Protein AF-A0A1A8RHT7-F1 (afdb_monomer_lite)

Structure (mmCIF, N/CA/C/O backbone):
data_AF-A0A1A8RHT7-F1
#
_entry.id   AF-A0A1A8RHT7-F1
#
loop_
_atom_site.group_PDB
_atom_site.id
_atom_site.type_symbol
_atom_site.label_atom_id
_atom_site.label_alt_id
_atom_site.label_comp_id
_atom_site.label_asym_id
_atom_site.label_entity_id
_atom_site.label_seq_id
_atom_site.pdbx_PDB_ins_code
_atom_site.Cartn_x
_atom_site.Cartn_y
_atom_site.Cartn_z
_atom_site.occupancy
_atom_site.B_iso_or_equiv
_atom_site.auth_seq_id
_atom_site.auth_comp_id
_atom_site.auth_asym_id
_atom_site.auth_atom_id
_atom_site.pdbx_PDB_model_num
ATOM 1 N N . ASP A 1 1 ? 14.314 -27.556 29.333 1.00 40.44 1 ASP A N 1
ATOM 2 C CA . ASP A 1 1 ? 14.544 -26.830 28.069 1.00 40.44 1 ASP A CA 1
ATOM 3 C C . ASP A 1 1 ? 13.458 -25.796 27.838 1.00 40.44 1 ASP A C 1
ATOM 5 O O . ASP A 1 1 ? 12.421 -26.071 27.254 1.00 40.44 1 ASP A O 1
ATOM 9 N N . SER A 1 2 ? 13.657 -24.617 28.421 1.00 39.66 2 SER A N 1
ATOM 10 C CA . SER A 1 2 ? 12.750 -23.471 28.343 1.00 39.66 2 SER A CA 1
ATOM 11 C C . SER A 1 2 ? 13.152 -22.567 27.178 1.00 39.66 2 SER A C 1
ATOM 13 O O . SER A 1 2 ? 14.274 -22.059 27.158 1.00 39.66 2 SER A O 1
ATOM 15 N N . LEU A 1 3 ? 12.238 -22.357 26.231 1.00 45.81 3 LEU A N 1
ATOM 16 C CA . LEU A 1 3 ? 12.366 -21.344 25.181 1.00 45.81 3 LEU A CA 1
ATOM 17 C C . LEU A 1 3 ? 12.506 -19.942 25.810 1.00 45.81 3 LEU A C 1
ATOM 19 O O . LEU A 1 3 ? 11.840 -19.667 26.812 1.00 45.81 3 LEU A O 1
ATOM 23 N N . PRO A 1 4 ? 13.343 -19.045 25.259 1.00 46.56 4 PRO A N 1
ATOM 24 C CA . PRO A 1 4 ? 13.496 -17.707 25.809 1.00 46.56 4 PRO A CA 1
ATOM 25 C C . PRO A 1 4 ? 12.239 -16.867 25.540 1.00 46.56 4 PRO A C 1
ATOM 27 O O . PRO A 1 4 ? 11.622 -16.957 24.478 1.00 46.56 4 PRO A O 1
ATOM 30 N N . ALA A 1 5 ? 11.864 -16.043 26.520 1.00 43.59 5 ALA A N 1
ATOM 31 C CA . ALA A 1 5 ? 10.767 -15.087 26.409 1.00 43.59 5 ALA A CA 1
ATOM 32 C C . ALA A 1 5 ? 11.028 -14.057 25.288 1.00 43.59 5 ALA A C 1
ATOM 34 O O . ALA A 1 5 ? 12.185 -13.688 25.057 1.00 43.59 5 ALA A O 1
ATOM 35 N N . PRO A 1 6 ? 9.985 -13.547 24.606 1.00 46.56 6 PRO A N 1
ATOM 36 C CA . PRO A 1 6 ? 10.165 -12.535 23.576 1.00 46.56 6 PRO A CA 1
ATOM 37 C C . PRO A 1 6 ? 10.691 -11.232 24.191 1.00 46.56 6 PRO A C 1
ATOM 39 O O . PRO A 1 6 ? 10.127 -10.709 25.153 1.00 46.56 6 PRO A O 1
ATOM 42 N N . LEU A 1 7 ? 11.764 -10.694 23.604 1.00 41.69 7 LEU A N 1
ATOM 43 C CA . LEU A 1 7 ? 12.259 -9.344 23.868 1.00 41.69 7 LEU A CA 1
ATOM 44 C C . LEU A 1 7 ? 11.197 -8.326 23.419 1.00 41.69 7 LEU A C 1
ATOM 46 O O . LEU A 1 7 ? 11.210 -7.863 22.280 1.00 41.69 7 LEU A O 1
ATOM 50 N N . PHE A 1 8 ? 10.271 -7.968 24.308 1.00 42.50 8 PHE A N 1
ATOM 51 C CA . PHE A 1 8 ? 9.444 -6.781 24.125 1.00 42.50 8 PHE A CA 1
ATOM 52 C C . PHE A 1 8 ? 10.079 -5.571 24.809 1.00 42.50 8 PHE A C 1
ATOM 54 O O . PHE A 1 8 ? 10.417 -5.560 25.992 1.00 42.50 8 PHE A O 1
ATOM 61 N N . VAL A 1 9 ? 10.267 -4.561 23.969 1.00 40.47 9 VAL A N 1
ATOM 62 C CA . VAL A 1 9 ? 10.831 -3.242 24.217 1.00 40.47 9 VAL A CA 1
ATOM 63 C C . VAL A 1 9 ? 10.050 -2.501 25.309 1.00 40.47 9 VAL A C 1
ATOM 65 O O . VAL A 1 9 ? 8.827 -2.574 25.382 1.00 40.47 9 VAL A O 1
ATOM 68 N N . LYS A 1 10 ? 10.806 -1.778 26.146 1.00 36.91 10 LYS A N 1
ATOM 69 C CA . LYS A 1 10 ? 10.395 -0.899 27.254 1.00 36.91 10 LYS A CA 1
ATOM 70 C C . LYS A 1 10 ? 8.979 -0.312 27.114 1.00 36.91 10 LYS A C 1
ATOM 72 O O . LYS A 1 10 ? 8.712 0.486 26.219 1.00 36.91 10 LYS A O 1
ATOM 77 N N . THR A 1 11 ? 8.139 -0.585 28.106 1.00 44.94 11 THR A N 1
ATOM 78 C CA . THR A 1 11 ? 6.749 -0.124 28.293 1.00 44.94 11 THR A CA 1
ATOM 79 C C . THR A 1 11 ? 6.560 1.393 28.481 1.00 44.94 11 THR A C 1
ATOM 81 O O . THR A 1 11 ? 5.460 1.832 28.777 1.00 44.94 11 THR A O 1
ATOM 84 N N . GLY A 1 12 ? 7.590 2.226 28.291 1.00 37.84 12 GLY A N 1
ATOM 85 C CA . GLY A 1 12 ? 7.578 3.637 28.711 1.00 37.84 12 GLY A CA 1
ATOM 86 C C . GLY A 1 12 ? 7.375 4.691 27.615 1.00 37.84 12 GLY A C 1
ATOM 87 O O . GLY A 1 12 ? 7.512 5.878 27.908 1.00 37.84 12 GLY A O 1
ATOM 88 N N . PHE A 1 13 ? 7.127 4.309 26.355 1.00 44.62 13 PHE A N 1
ATOM 89 C CA . PHE A 1 13 ? 6.939 5.291 25.270 1.00 44.62 13 PHE A CA 1
ATOM 90 C C . PHE A 1 13 ? 5.522 5.891 25.255 1.00 44.62 13 PHE A C 1
ATOM 92 O O . PHE A 1 13 ? 5.356 7.062 24.929 1.00 44.62 13 PHE A O 1
ATOM 99 N N . TRP A 1 14 ? 4.515 5.118 25.671 1.00 44.78 14 TRP A N 1
ATOM 100 C CA . TRP A 1 14 ? 3.099 5.490 25.570 1.00 44.78 14 TRP A CA 1
ATOM 101 C C . TRP A 1 14 ? 2.576 6.362 26.726 1.00 44.78 14 TRP A C 1
ATOM 103 O O . TRP A 1 14 ? 1.504 6.939 26.615 1.00 44.78 14 TRP A O 1
ATOM 113 N N . GLU A 1 15 ? 3.323 6.501 27.825 1.00 44.22 15 GLU A N 1
ATOM 114 C CA . GLU A 1 15 ? 2.841 7.150 29.061 1.00 44.22 15 GLU A CA 1
ATOM 115 C C . GLU A 1 15 ? 3.176 8.646 29.175 1.00 44.22 15 GLU A C 1
ATOM 117 O O . GLU A 1 15 ? 2.921 9.270 30.204 1.00 44.22 15 GLU A O 1
ATOM 122 N N . ARG A 1 16 ? 3.745 9.268 28.135 1.00 46.81 16 ARG A N 1
ATOM 123 C CA . ARG A 1 16 ? 4.064 10.704 28.156 1.00 46.81 16 ARG A CA 1
ATOM 124 C C . ARG A 1 16 ? 3.561 11.431 26.921 1.00 46.81 16 ARG A C 1
ATOM 126 O O . ARG A 1 16 ? 4.351 11.783 26.050 1.00 46.81 16 ARG A O 1
ATOM 133 N N . ARG A 1 17 ? 2.261 11.723 26.917 1.00 48.25 17 ARG A N 1
ATOM 134 C CA . ARG A 1 17 ? 1.684 12.989 26.435 1.00 48.25 17 ARG A CA 1
ATOM 135 C C . ARG A 1 17 ? 0.208 13.036 26.816 1.00 48.25 17 ARG A C 1
ATOM 137 O O . ARG A 1 17 ? -0.631 12.432 26.171 1.00 48.25 17 ARG A O 1
ATOM 144 N N . ALA A 1 18 ? -0.072 13.737 27.908 1.00 49.12 18 ALA A N 1
ATOM 145 C CA . ALA A 1 18 ? -1.409 14.206 28.214 1.00 49.12 18 ALA A CA 1
ATOM 146 C C . ALA A 1 18 ? -1.616 15.580 27.555 1.00 49.12 18 ALA A C 1
ATOM 148 O O . ALA A 1 18 ? -0.687 16.389 27.527 1.00 49.12 18 ALA A O 1
ATOM 149 N N . THR A 1 19 ? -2.858 15.792 27.110 1.00 53.53 19 THR A N 1
ATOM 150 C CA . THR A 1 19 ? -3.539 17.038 26.717 1.00 53.53 19 THR A CA 1
ATOM 151 C C . THR A 1 19 ? -3.231 17.619 25.331 1.00 53.53 19 THR A C 1
ATOM 153 O O . THR A 1 19 ? -2.318 18.432 25.203 1.00 53.53 19 THR A O 1
ATOM 156 N N . MET A 1 20 ? -4.079 17.316 24.339 1.00 49.03 20 MET A N 1
ATOM 157 C CA . MET A 1 20 ? -4.932 18.273 23.607 1.00 49.03 20 MET A CA 1
ATOM 158 C C . MET A 1 20 ? -5.908 17.491 22.714 1.00 49.03 20 MET A C 1
ATOM 160 O O . MET A 1 20 ? -5.473 17.005 21.683 1.00 49.03 20 MET A O 1
ATOM 164 N N . ASP A 1 21 ? -7.205 17.462 23.059 1.00 58.75 21 ASP A N 1
ATOM 165 C CA . ASP A 1 21 ? -8.280 16.863 22.243 1.00 58.75 21 ASP A CA 1
ATOM 166 C C . ASP A 1 21 ? -8.159 17.273 20.765 1.00 58.75 21 ASP A C 1
ATOM 168 O O . ASP A 1 21 ? -8.519 18.384 20.359 1.00 58.75 21 ASP A O 1
ATOM 172 N N . ARG A 1 22 ? -7.571 16.384 19.967 1.00 63.00 22 ARG A N 1
ATOM 173 C CA . ARG A 1 22 ? -7.433 16.517 18.525 1.00 63.00 22 ARG A CA 1
ATOM 174 C C . ARG A 1 22 ? -7.970 15.243 17.911 1.00 63.00 22 ARG A C 1
ATOM 176 O O . ARG A 1 22 ? -7.244 14.279 17.714 1.00 63.00 22 ARG A O 1
ATOM 183 N N . SER A 1 23 ? -9.258 15.262 17.594 1.00 71.88 23 SER A N 1
ATOM 184 C CA . SER A 1 23 ? -9.843 14.268 16.699 1.00 71.88 23 SER A CA 1
ATOM 185 C C . SER A 1 23 ? -9.080 14.215 15.368 1.00 71.88 23 SER A C 1
ATOM 187 O O . SER A 1 23 ? -8.566 15.226 14.877 1.00 71.88 23 SER A O 1
ATOM 189 N N . VAL A 1 24 ? -9.008 13.023 14.768 1.00 81.44 24 VAL A N 1
ATOM 190 C CA . VAL A 1 24 ? -8.499 12.842 13.401 1.00 81.44 24 VAL A CA 1
ATOM 191 C C . VAL A 1 24 ? -9.296 13.731 12.449 1.00 81.44 24 VAL A C 1
ATOM 193 O O . VAL A 1 24 ? -10.517 13.637 12.360 1.00 81.44 24 VAL A O 1
ATOM 196 N N . THR A 1 25 ? -8.585 14.579 11.716 1.00 85.00 25 THR A N 1
ATOM 197 C CA . THR A 1 25 ? -9.148 15.515 10.733 1.00 85.00 25 THR A CA 1
ATOM 198 C C . THR A 1 25 ? -8.751 15.126 9.312 1.00 85.00 25 THR A C 1
ATOM 200 O O . THR A 1 25 ? -7.852 14.311 9.113 1.00 85.00 25 THR A O 1
ATOM 203 N N . GLU A 1 26 ? -9.367 15.762 8.315 1.00 82.69 26 GLU A N 1
ATOM 204 C CA . GLU A 1 26 ? -8.956 15.671 6.907 1.00 82.69 26 GLU A CA 1
ATOM 205 C C . GLU A 1 26 ? -7.444 15.892 6.717 1.00 82.69 26 GLU A C 1
ATOM 207 O O . GLU A 1 26 ? -6.790 15.118 6.025 1.00 82.69 26 GLU A O 1
ATOM 212 N N . GLU A 1 27 ? -6.860 16.864 7.426 1.00 83.56 27 GLU A N 1
ATOM 213 C CA . GLU A 1 27 ? -5.416 17.137 7.396 1.00 83.56 27 GLU A CA 1
ATOM 214 C C . GLU A 1 27 ? -4.573 15.912 7.784 1.00 83.56 27 GLU A C 1
ATOM 216 O O . GLU A 1 27 ? -3.494 15.705 7.241 1.00 83.56 27 GLU A O 1
ATOM 221 N N . HIS A 1 28 ? -5.056 15.057 8.688 1.00 85.00 28 HIS A N 1
ATOM 222 C CA . HIS A 1 28 ? -4.336 13.838 9.062 1.00 85.00 28 HIS A CA 1
ATOM 223 C C . HIS A 1 28 ? -4.348 12.800 7.935 1.00 85.00 28 HIS A C 1
ATOM 225 O O . HIS A 1 28 ? -3.349 12.110 7.733 1.00 85.00 28 HIS A O 1
ATOM 231 N N . TYR A 1 29 ? -5.443 12.715 7.176 1.00 81.56 29 TYR A N 1
ATOM 232 C CA . TYR A 1 29 ? -5.510 11.877 5.980 1.00 81.56 29 TYR A CA 1
ATOM 233 C C . TYR A 1 29 ? -4.606 12.422 4.872 1.00 81.56 29 TYR A C 1
ATOM 235 O O . TYR A 1 29 ? -3.841 11.658 4.286 1.00 81.56 29 TYR A O 1
ATOM 243 N N . ILE A 1 30 ? -4.613 13.741 4.646 1.00 79.38 30 ILE A N 1
ATOM 244 C CA . ILE A 1 30 ? -3.691 14.405 3.710 1.00 79.38 30 ILE A CA 1
ATOM 245 C C . ILE A 1 30 ? -2.241 14.118 4.116 1.00 79.38 30 ILE A C 1
ATOM 247 O O . ILE A 1 30 ? -1.448 13.659 3.293 1.00 79.38 30 ILE A O 1
ATOM 251 N N . ALA A 1 31 ? -1.897 14.312 5.390 1.00 82.19 31 ALA A N 1
ATOM 252 C CA . ALA A 1 31 ? -0.563 14.049 5.909 1.00 82.19 31 ALA A CA 1
ATOM 253 C C . ALA A 1 31 ? -0.160 12.579 5.744 1.00 82.19 31 ALA A C 1
ATOM 255 O O . ALA A 1 31 ? 0.969 12.320 5.340 1.00 82.19 31 ALA A O 1
ATOM 256 N N . ALA A 1 32 ? -1.052 11.617 5.997 1.00 82.06 32 ALA A N 1
ATOM 257 C CA . ALA A 1 32 ? -0.763 10.198 5.788 1.00 82.06 32 ALA A CA 1
ATOM 258 C C . ALA A 1 32 ? -0.395 9.900 4.324 1.00 82.06 32 ALA A C 1
ATOM 260 O O . ALA A 1 32 ? 0.620 9.248 4.066 1.00 82.06 32 ALA A O 1
ATOM 261 N N . MET A 1 33 ? -1.159 10.442 3.371 1.00 80.44 33 MET A N 1
ATOM 262 C CA . MET A 1 33 ? -0.895 10.270 1.939 1.00 80.44 33 MET A CA 1
ATOM 263 C C . MET A 1 33 ? 0.414 10.950 1.513 1.00 80.44 33 MET A C 1
ATOM 265 O O . MET A 1 33 ? 1.261 10.332 0.866 1.00 80.44 33 MET A O 1
ATOM 269 N N . VAL A 1 34 ? 0.629 12.205 1.918 1.00 79.12 34 VAL A N 1
ATOM 270 C CA . VAL A 1 34 ? 1.842 12.965 1.578 1.00 79.12 34 VAL A CA 1
ATOM 271 C C . VAL A 1 34 ? 3.084 12.325 2.199 1.00 79.12 34 VAL A C 1
ATOM 273 O O . VAL A 1 34 ? 4.095 12.151 1.517 1.00 79.12 34 VAL A O 1
ATOM 276 N N . LEU A 1 35 ? 3.028 11.942 3.477 1.00 83.69 35 LEU A N 1
ATOM 277 C CA . LEU A 1 35 ? 4.160 11.352 4.190 1.00 83.69 35 LEU A CA 1
ATOM 278 C C . LEU A 1 35 ? 4.484 9.934 3.712 1.00 83.69 35 LEU A C 1
ATOM 280 O O . LEU A 1 35 ? 5.658 9.570 3.732 1.00 83.69 35 LEU A O 1
ATOM 284 N N . SER A 1 36 ? 3.501 9.167 3.227 1.00 80.06 36 SER A N 1
ATOM 285 C CA . SER A 1 36 ? 3.756 7.904 2.521 1.00 80.06 36 SER A CA 1
ATOM 286 C C . SER A 1 36 ? 4.642 8.143 1.292 1.00 80.06 36 SER A C 1
ATOM 288 O O . SER A 1 36 ? 5.702 7.527 1.165 1.00 80.06 36 SER A O 1
ATOM 290 N N . GLY A 1 37 ? 4.303 9.144 0.470 1.00 78.88 37 GLY A N 1
ATOM 291 C CA . GLY A 1 37 ? 5.146 9.569 -0.647 1.00 78.88 37 GLY A CA 1
ATOM 292 C C . GLY A 1 37 ? 6.527 10.058 -0.197 1.00 78.88 37 GLY A C 1
ATOM 293 O O . GLY A 1 37 ? 7.545 9.682 -0.779 1.00 78.88 37 GLY A O 1
ATOM 294 N N . VAL A 1 38 ? 6.618 10.873 0.857 1.00 82.69 38 VAL A N 1
ATOM 295 C CA . VAL A 1 38 ? 7.920 11.312 1.399 1.00 82.69 38 VAL A CA 1
ATOM 296 C C . VAL A 1 38 ? 8.776 10.113 1.811 1.00 82.69 38 VAL A C 1
ATOM 298 O O . VAL A 1 38 ? 9.956 10.082 1.463 1.00 82.69 38 VAL A O 1
ATOM 301 N N . GLY A 1 39 ? 8.191 9.129 2.497 1.00 84.25 39 GLY A N 1
ATOM 302 C CA . GLY A 1 39 ? 8.870 7.912 2.939 1.00 84.25 39 GLY A CA 1
ATOM 303 C C . GLY A 1 39 ? 9.476 7.131 1.778 1.00 84.25 39 GLY A C 1
ATOM 304 O O . GLY A 1 39 ? 10.679 6.872 1.796 1.00 84.25 39 GLY A O 1
ATOM 305 N N . ASP A 1 40 ? 8.675 6.857 0.745 1.00 83.00 40 ASP A N 1
ATOM 306 C CA . ASP A 1 40 ? 9.154 6.216 -0.483 1.00 83.00 40 ASP A CA 1
ATOM 307 C C . ASP A 1 40 ? 10.286 7.025 -1.120 1.00 83.00 40 ASP A C 1
ATOM 309 O O . ASP A 1 40 ? 11.331 6.478 -1.442 1.00 83.00 40 ASP A O 1
ATOM 313 N N . ALA A 1 41 ? 10.144 8.357 -1.235 1.00 83.19 41 ALA A N 1
ATOM 314 C CA . ALA A 1 41 ? 11.168 9.175 -1.904 1.00 83.19 41 ALA A CA 1
ATOM 315 C C . ALA A 1 41 ? 12.466 9.014 -1.170 1.00 83.19 41 ALA A C 1
ATOM 317 O O . ALA A 1 41 ? 13.394 8.451 -1.733 1.00 83.19 41 ALA A O 1
ATOM 318 N N . VAL A 1 42 ? 12.482 9.460 0.083 1.00 87.38 42 VAL A N 1
ATOM 319 C CA . VAL A 1 42 ? 13.662 9.492 0.936 1.00 87.38 42 VAL A CA 1
ATOM 320 C C . VAL A 1 42 ? 14.325 8.116 1.016 1.00 87.38 42 VAL A C 1
ATOM 322 O O . VAL A 1 42 ? 15.551 8.058 0.961 1.00 87.38 42 VAL A O 1
ATOM 325 N N . GLY A 1 43 ? 13.540 7.037 1.110 1.00 84.94 43 GLY A N 1
ATOM 326 C CA . GLY A 1 43 ? 14.031 5.659 1.141 1.00 84.94 43 GLY A CA 1
ATOM 327 C C . GLY A 1 43 ? 14.645 5.191 -0.180 1.00 84.94 43 GLY A C 1
ATOM 328 O O . GLY A 1 43 ? 15.724 4.610 -0.160 1.00 84.94 43 GLY A O 1
ATOM 329 N N . TYR A 1 44 ? 14.016 5.508 -1.313 1.00 82.31 44 TYR A N 1
ATOM 330 C CA . TYR A 1 44 ? 14.461 5.129 -2.656 1.00 82.31 44 TYR A CA 1
ATOM 331 C C . TYR A 1 44 ? 15.787 5.799 -3.050 1.00 82.31 44 TYR A C 1
ATOM 333 O O . TYR A 1 44 ? 16.662 5.171 -3.654 1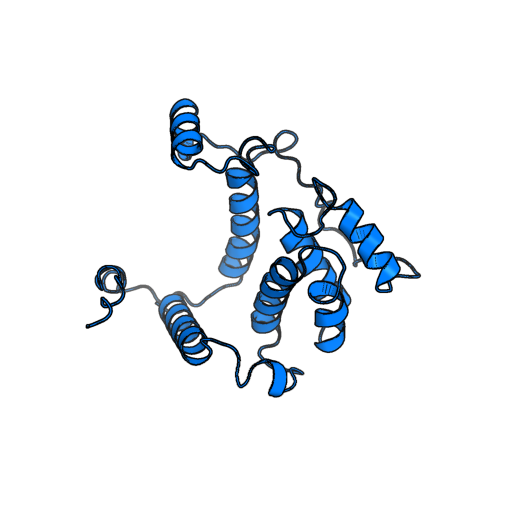.00 82.31 44 TYR A O 1
ATOM 341 N N . LYS A 1 45 ? 15.941 7.096 -2.735 1.00 85.56 45 LYS A N 1
ATOM 342 C CA . LYS A 1 45 ? 17.082 7.951 -3.133 1.00 85.56 45 LYS A CA 1
ATOM 343 C C . LYS A 1 45 ? 17.513 7.735 -4.584 1.00 85.56 45 LYS A C 1
ATOM 345 O O . LYS A 1 45 ? 18.632 7.317 -4.866 1.00 85.56 45 LYS A O 1
ATOM 350 N N . ARG A 1 46 ? 16.611 8.034 -5.521 1.00 78.38 46 ARG A N 1
ATOM 351 C CA . ARG A 1 46 ? 16.855 7.886 -6.972 1.00 78.38 46 ARG A CA 1
ATOM 352 C C . ARG A 1 46 ? 17.340 6.476 -7.372 1.00 78.38 46 ARG A C 1
ATOM 354 O O . ARG A 1 46 ? 18.046 6.337 -8.365 1.00 78.38 46 ARG A O 1
ATOM 361 N N . GLY A 1 47 ? 16.993 5.452 -6.592 1.00 79.00 47 GLY A N 1
ATOM 362 C CA . GLY A 1 47 ? 17.379 4.056 -6.800 1.00 79.00 47 GLY A CA 1
ATOM 363 C C . GLY A 1 47 ? 18.702 3.655 -6.154 1.00 79.00 47 GLY A C 1
ATOM 364 O O . GLY A 1 47 ? 19.034 2.473 -6.140 1.00 79.00 47 GLY A O 1
ATOM 365 N N . GLU A 1 48 ? 19.457 4.595 -5.579 1.00 85.62 48 GLU A N 1
ATOM 366 C CA . GLU A 1 48 ? 20.745 4.291 -4.947 1.00 85.62 48 GLU A CA 1
ATOM 367 C C . GLU A 1 48 ? 20.589 3.454 -3.671 1.00 85.62 48 GLU A C 1
ATOM 369 O O . GLU A 1 48 ? 21.498 2.704 -3.301 1.00 85.62 48 GLU A O 1
ATOM 374 N N . TRP A 1 49 ? 19.452 3.582 -2.984 1.00 89.31 49 TRP A N 1
ATOM 375 C CA . TRP A 1 49 ? 19.205 2.907 -1.709 1.00 89.31 49 TRP A CA 1
ATOM 376 C C . TRP A 1 49 ? 18.230 1.733 -1.804 1.00 89.31 49 TRP A C 1
ATOM 378 O O . TRP A 1 49 ? 18.347 0.822 -0.989 1.00 89.31 49 TRP A O 1
ATOM 388 N N . GLU A 1 50 ? 17.370 1.691 -2.825 1.00 83.44 50 GLU A N 1
ATOM 389 C CA . GLU A 1 50 ? 16.289 0.701 -2.998 1.00 83.44 50 GLU A CA 1
ATOM 390 C C . GLU A 1 50 ? 16.734 -0.762 -2.811 1.00 83.44 50 GLU A C 1
ATOM 392 O O . GLU A 1 50 ? 16.056 -1.561 -2.171 1.00 83.44 50 GLU A O 1
ATOM 397 N N . PHE A 1 51 ? 17.925 -1.114 -3.306 1.00 87.56 51 PHE A N 1
ATOM 398 C CA . PHE A 1 51 ? 18.468 -2.477 -3.214 1.00 87.56 51 PHE A CA 1
ATOM 399 C C . PHE A 1 51 ? 19.708 -2.586 -2.316 1.00 87.56 51 PHE A C 1
ATOM 401 O 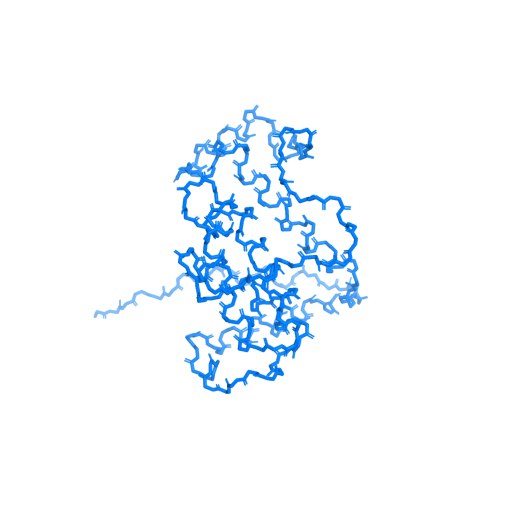O . PHE A 1 51 ? 20.364 -3.634 -2.260 1.00 87.56 51 PHE A O 1
ATOM 408 N N . ASN A 1 52 ? 20.045 -1.521 -1.587 1.00 88.81 52 ASN A N 1
ATOM 409 C CA . ASN A 1 52 ? 21.151 -1.524 -0.641 1.00 88.81 52 ASN A CA 1
ATOM 410 C C . ASN A 1 52 ? 20.728 -2.205 0.668 1.00 88.81 52 ASN A C 1
ATOM 412 O O . ASN A 1 52 ? 20.127 -1.608 1.555 1.00 88.81 52 ASN A O 1
ATOM 416 N N . LYS A 1 53 ? 21.121 -3.471 0.827 1.00 91.25 53 LYS A N 1
ATOM 417 C CA . LYS A 1 53 ? 20.778 -4.295 2.001 1.00 91.25 53 LYS A CA 1
ATOM 418 C C . LYS A 1 53 ? 21.598 -3.970 3.264 1.00 91.25 53 LYS A C 1
ATOM 420 O O . LYS A 1 53 ? 21.550 -4.724 4.233 1.00 91.25 53 LYS A O 1
ATOM 425 N N . SER A 1 54 ? 22.380 -2.885 3.272 1.00 95.44 54 SER A N 1
ATOM 426 C CA . SER A 1 54 ? 23.232 -2.480 4.395 1.00 95.44 54 SER A CA 1
ATOM 427 C C . SER A 1 54 ? 22.792 -1.142 4.983 1.00 95.44 54 SER A C 1
ATOM 429 O O . SER A 1 54 ? 23.212 -0.071 4.539 1.00 95.44 54 SER A O 1
ATOM 431 N N . GLY A 1 55 ? 22.017 -1.206 6.069 1.00 93.50 55 GLY A N 1
ATOM 432 C CA . GLY A 1 55 ? 21.658 -0.031 6.868 1.00 93.50 55 GLY A CA 1
ATOM 433 C C . GLY A 1 55 ? 22.870 0.831 7.268 1.00 93.50 55 GLY A C 1
ATOM 434 O O . GLY A 1 55 ? 22.842 2.039 7.039 1.00 93.50 55 GLY A O 1
ATOM 435 N N . PRO A 1 56 ? 23.984 0.264 7.778 1.00 97.06 56 PRO A N 1
ATOM 436 C CA . PRO A 1 56 ? 25.182 1.050 8.086 1.00 97.06 56 PRO A CA 1
ATOM 437 C C . PRO A 1 56 ? 25.755 1.822 6.887 1.00 97.06 56 PRO A C 1
ATOM 439 O O . PRO A 1 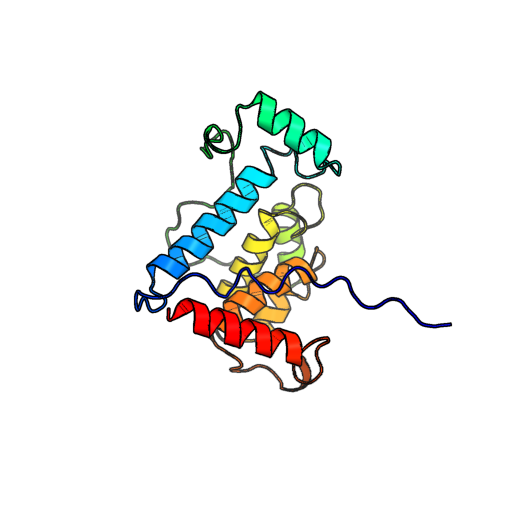56 ? 26.241 2.940 7.058 1.00 97.06 56 PRO A O 1
ATOM 442 N N . SER A 1 57 ? 25.683 1.253 5.676 1.00 95.94 57 SER A N 1
ATOM 443 C CA . SER A 1 57 ? 26.112 1.928 4.444 1.00 95.94 57 SER A CA 1
ATOM 444 C C . SER A 1 57 ? 25.232 3.145 4.144 1.00 95.94 57 SER A C 1
ATOM 446 O O . SER A 1 57 ? 25.750 4.257 4.015 1.00 95.94 57 SER A O 1
ATOM 448 N N . ILE A 1 58 ? 23.907 2.953 4.156 1.00 94.25 58 ILE A N 1
ATOM 449 C CA . ILE A 1 58 ? 22.905 4.015 3.968 1.00 94.25 58 ILE A CA 1
ATOM 450 C C . ILE A 1 58 ? 23.109 5.137 4.995 1.00 94.25 58 ILE A C 1
ATOM 452 O O . ILE A 1 58 ? 23.194 6.310 4.641 1.00 94.25 58 ILE A O 1
ATOM 456 N N . HIS A 1 59 ? 23.281 4.794 6.275 1.00 95.94 59 HIS A N 1
ATOM 457 C CA . HIS A 1 59 ? 23.496 5.777 7.340 1.00 95.94 59 HIS A CA 1
ATOM 458 C C . HIS A 1 59 ? 24.805 6.565 7.178 1.00 95.94 59 HIS A C 1
ATOM 460 O O . HIS A 1 59 ? 24.832 7.770 7.444 1.00 95.94 59 HIS A O 1
ATOM 466 N N . LYS A 1 60 ? 25.892 5.924 6.731 1.00 96.56 60 LYS A N 1
ATOM 467 C CA . LYS A 1 60 ? 27.164 6.609 6.451 1.00 96.56 60 LYS A CA 1
ATOM 468 C C . LYS A 1 60 ? 27.017 7.599 5.299 1.00 96.56 60 LYS A C 1
ATOM 470 O O . LYS A 1 60 ? 27.582 8.689 5.349 1.00 96.56 60 LYS A O 1
ATOM 475 N N . GLU A 1 61 ? 26.273 7.237 4.263 1.00 94.81 61 GLU A N 1
ATOM 476 C CA . GLU A 1 61 ? 25.987 8.137 3.150 1.00 94.81 61 GLU A CA 1
ATOM 477 C C . GLU A 1 61 ? 25.076 9.294 3.570 1.00 94.81 61 GLU A C 1
ATOM 479 O O . GLU A 1 61 ? 25.397 10.449 3.300 1.00 94.81 61 GLU A O 1
ATOM 484 N N . LEU A 1 62 ? 24.017 9.018 4.333 1.00 94.38 62 LEU A N 1
ATOM 485 C CA . LEU A 1 62 ? 23.148 10.042 4.911 1.00 94.38 62 LEU A CA 1
ATOM 486 C C . LEU A 1 62 ? 23.946 11.070 5.729 1.00 94.38 62 LEU A C 1
ATOM 488 O O . LEU A 1 62 ? 23.692 12.270 5.635 1.00 94.38 62 LEU A O 1
ATOM 492 N N . GLN A 1 63 ? 24.946 10.629 6.498 1.00 95.25 63 GLN A N 1
ATOM 493 C CA . GLN A 1 63 ? 25.854 11.534 7.210 1.00 95.25 63 GLN A CA 1
ATOM 494 C C . GLN A 1 63 ? 26.688 12.402 6.259 1.00 95.25 63 GLN A C 1
ATOM 496 O O . GLN A 1 63 ? 26.835 13.594 6.519 1.00 95.25 63 GLN A O 1
ATOM 501 N N . LYS A 1 64 ? 27.189 11.851 5.144 1.00 94.75 64 LYS A N 1
ATOM 502 C CA . LYS A 1 64 ? 27.908 12.631 4.116 1.00 94.75 64 LYS A CA 1
ATOM 503 C C . LYS A 1 64 ? 27.020 13.693 3.463 1.00 94.75 64 LYS A C 1
ATOM 505 O O . LYS A 1 64 ? 27.517 14.760 3.127 1.00 94.75 64 LYS A O 1
ATOM 510 N N . LEU A 1 65 ? 25.718 13.431 3.338 1.00 92.12 65 LEU A N 1
ATOM 511 C CA . LEU A 1 65 ? 24.720 14.407 2.875 1.00 92.12 65 LEU A CA 1
ATOM 512 C C . LEU A 1 65 ? 24.376 15.471 3.942 1.00 92.12 65 LEU A C 1
ATOM 514 O O . LEU A 1 65 ? 23.628 16.412 3.681 1.00 92.12 65 LEU A O 1
ATOM 518 N N . GLY A 1 66 ? 24.924 15.352 5.156 1.00 94.44 66 GLY A N 1
ATOM 519 C CA . GLY A 1 66 ? 24.666 16.251 6.284 1.00 94.44 66 GLY A CA 1
ATOM 520 C C . GLY A 1 66 ? 23.384 15.935 7.066 1.00 94.44 66 GLY A C 1
ATOM 521 O O . GLY A 1 66 ? 22.898 16.774 7.830 1.00 94.44 66 GLY A O 1
ATOM 522 N N . GLY A 1 67 ? 22.868 14.712 6.920 1.00 93.06 67 GLY A N 1
ATOM 523 C CA . GLY A 1 67 ? 21.717 14.183 7.649 1.00 93.06 67 GLY A CA 1
ATOM 524 C C . GLY A 1 67 ? 20.364 14.487 7.000 1.00 93.06 67 GLY A C 1
ATOM 525 O O . GLY A 1 67 ? 20.269 15.219 6.019 1.00 93.06 67 GLY A O 1
ATOM 526 N N . LEU A 1 68 ? 19.291 13.940 7.589 1.00 91.06 68 LEU A N 1
ATOM 527 C CA . LEU A 1 68 ? 17.922 14.016 7.050 1.00 91.06 68 LEU A CA 1
ATOM 528 C C . LEU A 1 68 ? 17.450 15.455 6.790 1.00 91.06 68 LEU A C 1
ATOM 530 O O . LEU A 1 68 ? 16.795 15.709 5.788 1.00 91.06 68 LEU A O 1
ATOM 534 N N . LYS A 1 69 ? 17.846 16.410 7.643 1.00 93.12 69 LYS A N 1
ATOM 535 C CA . LYS A 1 69 ? 17.510 17.841 7.504 1.00 93.12 69 LYS A CA 1
ATOM 536 C C . LYS A 1 69 ? 17.961 18.471 6.177 1.00 93.12 69 LYS A C 1
ATOM 538 O O . LYS A 1 69 ? 17.444 19.516 5.799 1.00 93.12 69 LYS A O 1
ATOM 543 N N . ASN A 1 70 ? 18.941 17.863 5.509 1.00 91.00 70 ASN A N 1
ATOM 544 C CA . ASN A 1 70 ? 19.480 18.336 4.240 1.00 91.00 70 ASN A CA 1
ATOM 545 C C . ASN A 1 70 ? 18.883 17.602 3.030 1.00 91.00 70 ASN A C 1
ATOM 547 O O . ASN A 1 70 ? 19.177 17.981 1.897 1.00 91.00 70 ASN A O 1
ATOM 551 N N . ILE A 1 71 ? 18.048 16.578 3.239 1.00 87.81 71 ILE A N 1
ATOM 552 C CA . ILE A 1 71 ? 17.326 15.923 2.148 1.00 87.81 71 ILE A CA 1
ATOM 553 C C . ILE A 1 71 ? 16.174 16.828 1.713 1.00 87.81 71 ILE A C 1
ATOM 555 O O . ILE A 1 71 ? 15.333 17.222 2.519 1.00 87.81 71 ILE A O 1
ATOM 559 N N . LYS A 1 72 ? 16.131 17.133 0.415 1.00 86.06 72 LYS A N 1
ATOM 560 C CA . LYS A 1 72 ? 15.027 17.844 -0.230 1.00 86.06 72 LYS A CA 1
ATOM 561 C C . LYS A 1 72 ? 14.456 16.962 -1.332 1.00 86.06 72 LYS A C 1
ATOM 563 O O . LYS A 1 72 ? 15.146 16.667 -2.307 1.00 86.06 72 LYS A O 1
ATOM 568 N N . VAL A 1 73 ? 13.210 16.530 -1.157 1.00 81.75 73 VAL A N 1
ATOM 569 C CA . VAL A 1 73 ? 12.461 15.813 -2.194 1.00 81.75 73 VAL A CA 1
ATOM 570 C C . VAL A 1 73 ? 11.973 16.847 -3.205 1.00 81.75 73 VAL A C 1
ATOM 572 O O . VAL A 1 73 ? 11.267 17.781 -2.832 1.00 81.75 73 VAL A O 1
ATOM 575 N N . GLN A 1 74 ? 12.385 16.718 -4.466 1.00 76.44 74 GLN A N 1
ATOM 576 C CA . GLN A 1 74 ? 12.028 17.660 -5.530 1.00 76.44 74 GLN A CA 1
ATOM 577 C C . GLN A 1 74 ? 12.065 16.994 -6.910 1.00 76.44 74 GLN A C 1
ATOM 579 O O . GLN A 1 74 ? 12.909 16.138 -7.180 1.00 76.44 74 GLN A O 1
ATOM 584 N N . LEU A 1 75 ? 11.176 17.423 -7.804 1.00 67.81 75 LEU A N 1
ATOM 585 C CA . LEU A 1 75 ? 11.261 17.114 -9.234 1.00 67.81 75 LEU A CA 1
ATOM 586 C C . LEU A 1 75 ? 12.343 17.986 -9.908 1.00 67.81 75 LEU A C 1
ATOM 588 O O . LEU A 1 75 ? 12.643 19.066 -9.398 1.00 67.81 75 LEU A O 1
ATOM 592 N N . PRO A 1 76 ? 12.934 17.567 -11.046 1.00 61.50 76 PRO A N 1
ATOM 593 C CA . PRO A 1 76 ? 12.795 16.265 -11.713 1.00 61.50 76 PRO A CA 1
ATOM 594 C C . PRO A 1 76 ? 13.710 15.192 -11.110 1.00 61.50 76 PRO A C 1
ATOM 596 O O . PRO A 1 76 ? 13.759 14.072 -11.595 1.00 61.50 76 PRO A O 1
ATOM 599 N N . GLU A 1 77 ? 14.475 15.554 -10.086 1.00 56.81 77 GLU A N 1
ATOM 600 C CA . GLU A 1 77 ? 15.528 14.738 -9.503 1.00 56.81 77 GLU A CA 1
ATOM 601 C C . GLU A 1 77 ? 15.017 13.501 -8.752 1.00 56.81 77 GLU A C 1
ATOM 603 O O . GLU A 1 77 ? 15.726 12.503 -8.675 1.00 56.81 77 GLU A O 1
ATOM 608 N N . TRP A 1 78 ? 13.790 13.551 -8.232 1.00 57.12 78 TRP A N 1
ATOM 609 C CA . TRP A 1 78 ? 13.087 12.433 -7.593 1.00 57.12 78 TRP A CA 1
ATOM 610 C C . TRP A 1 78 ? 11.759 12.203 -8.324 1.00 57.12 78 TRP A C 1
ATOM 612 O O . TRP A 1 78 ? 10.692 12.443 -7.752 1.00 57.12 78 TRP A O 1
ATOM 622 N N . PRO A 1 79 ? 11.797 11.853 -9.622 1.00 53.62 79 PRO A N 1
ATOM 623 C CA . PRO A 1 79 ? 10.592 11.772 -10.417 1.00 53.62 79 PRO A CA 1
ATOM 624 C C . PRO A 1 79 ? 9.770 10.578 -9.944 1.00 53.62 79 PRO A C 1
ATOM 626 O O . PRO A 1 79 ? 10.252 9.450 -9.909 1.00 53.62 79 PRO A O 1
ATOM 629 N N . ARG A 1 80 ? 8.510 10.834 -9.606 1.00 53.16 80 ARG A N 1
ATOM 630 C CA . ARG A 1 80 ? 7.479 9.806 -9.531 1.00 53.16 80 ARG A CA 1
ATOM 631 C C . ARG A 1 80 ? 6.352 10.224 -10.442 1.00 53.16 80 ARG A C 1
ATOM 633 O O . ARG A 1 80 ? 5.818 11.319 -10.286 1.00 53.16 80 ARG A O 1
ATOM 640 N N . GLY A 1 81 ? 6.076 9.377 -11.429 1.00 47.97 81 GLY A N 1
ATOM 641 C CA . GLY A 1 81 ? 5.189 9.630 -12.565 1.00 47.97 81 GLY A CA 1
ATOM 642 C C . GLY A 1 81 ? 3.707 9.680 -12.203 1.00 47.97 81 GLY A C 1
ATOM 643 O O . GLY A 1 81 ? 2.904 9.025 -12.853 1.00 47.97 81 GLY A O 1
ATOM 644 N N . ILE A 1 82 ? 3.342 10.440 -11.173 1.00 52.50 82 ILE A N 1
ATOM 645 C CA . ILE A 1 82 ? 1.956 10.647 -10.766 1.00 52.50 82 ILE A CA 1
ATOM 646 C C . ILE A 1 82 ? 1.500 11.951 -11.426 1.00 52.50 82 ILE A C 1
ATOM 648 O O . ILE A 1 82 ? 1.807 13.055 -10.978 1.00 52.50 82 ILE A O 1
ATOM 652 N N . SER A 1 83 ? 0.867 11.799 -12.583 1.00 53.50 83 SER A N 1
ATOM 653 C CA . SER A 1 83 ? 0.361 12.863 -13.448 1.00 53.50 83 SER A CA 1
ATOM 654 C C . SER A 1 83 ? -0.685 13.722 -12.729 1.00 53.50 83 SER A C 1
ATOM 656 O O . SER A 1 83 ? -1.699 13.177 -12.312 1.00 53.50 83 SER A O 1
ATOM 658 N N . ASN A 1 84 ? -0.395 15.026 -12.583 1.00 56.22 84 ASN A N 1
ATOM 659 C CA . ASN A 1 84 ? -1.230 16.235 -12.373 1.00 56.22 84 ASN A CA 1
ATOM 660 C C . ASN A 1 84 ? -2.573 16.215 -11.592 1.00 56.22 84 ASN A C 1
ATOM 662 O O . ASN A 1 84 ? -3.122 17.290 -11.384 1.00 56.22 84 ASN A O 1
ATOM 666 N N . GLY A 1 85 ? -3.074 15.091 -11.076 1.00 56.22 85 GLY A N 1
ATOM 667 C CA . GLY A 1 85 ? -4.209 15.023 -10.146 1.00 56.22 85 GLY A CA 1
ATOM 668 C C . GLY A 1 85 ? -5.554 15.505 -10.702 1.00 56.22 85 GLY A C 1
ATOM 669 O O . GLY A 1 85 ? -6.451 15.800 -9.918 1.00 56.22 85 GLY A O 1
ATOM 670 N N . GLU A 1 86 ? -5.702 15.609 -12.025 1.00 58.19 86 GLU A N 1
ATOM 671 C CA . GLU A 1 86 ? -6.886 16.182 -12.672 1.00 58.19 86 GLU A CA 1
ATOM 672 C C . GLU A 1 86 ? -7.694 15.141 -13.460 1.00 58.19 86 GLU A C 1
ATOM 674 O O . GLU A 1 86 ? -7.147 14.363 -14.240 1.00 58.19 86 GLU A O 1
ATOM 679 N N . GLY A 1 87 ? -9.022 15.216 -13.315 1.00 56.31 87 GLY A N 1
ATOM 680 C CA . GLY A 1 87 ? -10.010 14.530 -14.155 1.00 56.31 87 GLY A CA 1
ATOM 681 C C . GLY A 1 87 ? -10.553 13.215 -13.580 1.00 56.31 87 GLY A C 1
ATOM 682 O O . GLY A 1 87 ? -9.926 12.607 -12.712 1.00 56.31 87 GLY A O 1
ATOM 683 N N . PRO A 1 88 ? -11.742 12.758 -14.031 1.00 63.00 88 PRO A N 1
ATOM 684 C CA . PRO A 1 88 ? -12.219 11.430 -13.668 1.00 63.00 88 PRO A CA 1
ATOM 685 C C . PRO A 1 88 ? -11.236 10.378 -14.190 1.00 63.00 88 PRO A C 1
ATOM 687 O O . PRO A 1 88 ? -10.664 10.540 -15.268 1.00 63.00 88 PRO A O 1
ATOM 690 N N . VAL A 1 89 ? -11.056 9.295 -13.436 1.00 70.06 89 VAL A N 1
ATOM 691 C CA . VAL A 1 89 ? -10.164 8.200 -13.834 1.00 70.06 89 VAL A CA 1
ATOM 692 C C . VAL A 1 89 ? -10.651 7.613 -15.159 1.00 70.06 89 VAL A C 1
ATOM 694 O O . VAL A 1 89 ? -11.800 7.184 -15.271 1.00 70.06 89 VAL A O 1
ATOM 697 N N . ILE A 1 90 ? -9.782 7.612 -16.170 1.00 74.69 90 ILE A N 1
ATOM 698 C CA . ILE A 1 90 ? -10.079 7.051 -17.489 1.00 74.69 90 ILE A CA 1
ATOM 699 C C . ILE A 1 90 ? -9.513 5.637 -17.544 1.00 74.69 90 ILE A C 1
ATOM 701 O O . ILE A 1 90 ? -8.300 5.441 -17.485 1.00 74.69 90 ILE A O 1
ATOM 705 N N . TRP A 1 91 ? -10.399 4.658 -17.692 1.00 80.00 91 TRP A N 1
ATOM 706 C CA . TRP A 1 91 ? -10.028 3.251 -17.799 1.00 80.00 91 TRP A CA 1
ATOM 707 C C . TRP A 1 91 ? -9.881 2.814 -19.262 1.00 80.00 91 TRP A C 1
ATOM 709 O O . TRP A 1 91 ? -10.658 3.260 -20.113 1.00 80.00 91 TRP A O 1
ATOM 719 N N . PRO A 1 92 ? -8.939 1.904 -19.579 1.00 81.44 92 PRO A N 1
ATOM 720 C CA . PRO A 1 92 ? -8.933 1.211 -20.862 1.00 81.44 92 PRO A CA 1
ATOM 721 C C . PRO A 1 92 ? -10.254 0.461 -21.095 1.00 81.44 92 PRO A C 1
ATOM 723 O O . PRO A 1 92 ? -10.854 -0.057 -20.155 1.00 81.44 92 PRO A O 1
ATOM 726 N N . SER A 1 93 ? -10.690 0.348 -22.354 1.00 82.75 93 SER A N 1
ATOM 727 C CA . SER A 1 93 ? -11.933 -0.362 -22.708 1.00 82.75 93 SER A CA 1
ATOM 728 C C . SER A 1 93 ? -11.906 -1.853 -22.347 1.00 82.75 93 SER A C 1
ATOM 730 O O . SER A 1 93 ? -12.947 -2.436 -22.053 1.00 82.75 93 SER A O 1
ATOM 732 N N . THR A 1 94 ? -10.720 -2.462 -22.343 1.00 88.44 94 THR A N 1
ATOM 733 C CA . THR A 1 94 ? -10.454 -3.807 -21.821 1.00 88.44 94 THR A CA 1
ATOM 734 C C . THR A 1 94 ? -9.410 -3.711 -20.717 1.00 88.44 94 THR A C 1
ATOM 736 O O . THR A 1 94 ? -8.270 -3.328 -20.982 1.00 88.44 94 THR A O 1
ATOM 739 N N . TYR A 1 95 ? -9.794 -4.051 -19.488 1.00 90.38 95 TYR A N 1
ATOM 740 C CA . TYR A 1 95 ? -8.923 -3.950 -18.312 1.00 90.38 95 TYR A CA 1
ATOM 741 C C . TYR A 1 95 ? -9.123 -5.135 -17.350 1.00 90.38 95 TYR A C 1
ATOM 743 O O . TYR A 1 95 ? -9.329 -4.978 -16.143 1.00 90.38 95 TYR A O 1
ATOM 751 N N . GLY A 1 96 ? -9.129 -6.344 -17.921 1.00 93.81 96 GLY A N 1
ATOM 752 C CA . GLY A 1 96 ? -9.207 -7.600 -17.180 1.00 93.81 96 GLY A CA 1
ATOM 753 C C . GLY A 1 96 ? -7.854 -8.009 -16.584 1.00 93.81 96 GLY A C 1
ATOM 754 O O . GLY A 1 96 ? -6.868 -7.291 -16.746 1.00 93.81 96 GLY A O 1
ATOM 755 N N . PRO A 1 97 ? -7.774 -9.167 -15.904 1.00 96.81 97 PRO A N 1
ATOM 756 C CA . PRO A 1 97 ? -6.553 -9.601 -15.218 1.00 96.81 97 PRO A CA 1
ATOM 757 C C . PRO A 1 97 ? -5.297 -9.611 -16.105 1.00 96.81 97 PRO A C 1
ATOM 759 O O . PRO A 1 97 ? -4.257 -9.100 -15.704 1.00 96.81 97 PRO A O 1
ATOM 762 N N . ALA A 1 98 ? -5.398 -10.109 -17.343 1.00 96.62 98 ALA A N 1
ATOM 763 C CA . ALA A 1 98 ? -4.260 -10.176 -18.264 1.00 96.62 98 ALA A CA 1
ATOM 764 C C . ALA A 1 98 ? -3.798 -8.792 -18.755 1.00 96.62 98 ALA A C 1
ATOM 766 O O . ALA A 1 98 ? -2.609 -8.577 -18.998 1.00 96.62 98 ALA A O 1
ATOM 767 N N . GLU A 1 99 ? -4.723 -7.849 -18.933 1.00 94.62 99 GLU A N 1
ATOM 768 C CA . GLU A 1 99 ? -4.397 -6.469 -19.292 1.00 94.62 99 GLU A CA 1
ATOM 769 C C . GLU A 1 99 ? -3.787 -5.727 -18.102 1.00 94.62 99 GLU A C 1
ATOM 771 O O . GLU A 1 99 ? -2.798 -5.014 -18.279 1.00 94.62 99 GLU A O 1
ATOM 776 N N . ARG A 1 100 ? -4.324 -5.941 -16.894 1.00 95.06 100 ARG A N 1
ATOM 777 C CA . ARG A 1 100 ? -3.790 -5.367 -15.655 1.00 95.06 100 ARG A CA 1
ATOM 778 C C . ARG A 1 100 ? -2.370 -5.834 -15.383 1.00 95.06 100 ARG A C 1
ATOM 780 O O . ARG A 1 100 ? -1.527 -4.984 -15.147 1.00 95.06 100 ARG A O 1
ATOM 787 N N . ASP A 1 101 ? -2.054 -7.118 -15.546 1.00 96.06 101 ASP A N 1
ATOM 788 C CA . ASP A 1 101 ? -0.676 -7.610 -15.395 1.00 96.06 101 ASP A CA 1
ATOM 789 C C . ASP A 1 101 ? 0.311 -6.884 -16.324 1.00 96.06 101 ASP A C 1
ATOM 791 O O . ASP A 1 101 ? 1.403 -6.505 -15.900 1.00 96.06 101 ASP A O 1
ATOM 795 N N . LYS A 1 102 ? -0.075 -6.622 -17.582 1.00 92.56 102 LYS A N 1
ATOM 796 C CA . LYS A 1 102 ? 0.764 -5.864 -18.531 1.00 92.56 102 LYS A CA 1
ATOM 797 C C . LYS A 1 102 ? 0.947 -4.411 -18.096 1.00 92.56 102 LYS A C 1
ATOM 799 O O . LYS A 1 102 ? 2.047 -3.872 -18.211 1.00 92.56 102 LYS A O 1
ATOM 804 N N . VAL A 1 103 ? -0.120 -3.778 -17.612 1.00 88.56 103 VAL A N 1
ATOM 805 C CA . VAL A 1 103 ? -0.088 -2.390 -17.135 1.00 88.56 103 VAL A CA 1
ATOM 806 C C . VAL A 1 103 ? 0.728 -2.277 -15.848 1.00 88.56 103 VAL A C 1
ATOM 808 O O . VAL A 1 103 ? 1.636 -1.454 -15.783 1.00 88.56 103 VAL A O 1
ATOM 811 N N . TYR A 1 104 ? 0.511 -3.156 -14.874 1.00 91.69 104 TYR A N 1
ATOM 812 C CA . TYR A 1 104 ? 1.261 -3.195 -13.620 1.00 91.69 104 TYR A CA 1
ATOM 813 C C . TYR A 1 104 ? 2.743 -3.462 -13.877 1.00 91.69 104 TYR A C 1
ATOM 815 O O . TYR A 1 104 ? 3.598 -2.759 -13.343 1.00 91.69 104 TYR A O 1
ATOM 823 N N . HIS A 1 105 ? 3.072 -4.391 -14.780 1.00 90.69 105 HIS A N 1
ATOM 824 C CA . HIS A 1 105 ? 4.454 -4.616 -15.203 1.00 90.69 105 HIS A CA 1
ATOM 825 C C . HIS A 1 105 ? 5.108 -3.342 -15.760 1.00 90.69 105 HIS A C 1
ATOM 827 O O . HIS A 1 105 ? 6.277 -3.087 -15.472 1.00 90.69 105 HIS A O 1
ATOM 833 N N . SER A 1 106 ? 4.361 -2.499 -16.483 1.00 86.25 106 SER A N 1
ATOM 834 C CA . SER A 1 106 ? 4.872 -1.217 -16.993 1.00 86.25 106 SER A CA 1
ATOM 835 C C . SER A 1 106 ? 5.159 -0.171 -15.906 1.00 86.25 106 SER A C 1
ATOM 837 O O . SER A 1 106 ? 5.937 0.748 -16.149 1.00 86.25 106 SER A O 1
ATOM 839 N N . PHE A 1 107 ? 4.570 -0.309 -14.712 1.00 82.19 107 PHE A N 1
ATOM 840 C CA . PHE A 1 107 ? 4.861 0.548 -13.554 1.00 82.19 107 PHE A CA 1
ATOM 841 C C . PHE A 1 107 ? 6.122 0.107 -12.807 1.00 82.19 107 PHE A C 1
ATOM 843 O O . PHE A 1 107 ? 6.714 0.896 -12.068 1.00 82.19 107 PHE A O 1
ATOM 850 N N . SER A 1 108 ? 6.526 -1.150 -12.988 1.00 87.44 108 SER A N 1
ATOM 851 C CA . SER A 1 108 ? 7.593 -1.761 -12.208 1.00 87.44 108 SER A CA 1
ATOM 852 C C . SER A 1 108 ? 8.974 -1.212 -12.553 1.00 87.44 108 SER A C 1
ATOM 854 O O . SER A 1 108 ? 9.287 -0.924 -13.708 1.00 87.44 108 SER A O 1
ATOM 856 N N . LEU A 1 109 ? 9.836 -1.110 -11.541 1.00 83.75 109 LEU A N 1
ATOM 857 C CA . LEU A 1 109 ? 11.229 -0.703 -11.738 1.00 83.75 109 LEU A CA 1
ATOM 858 C C . LEU A 1 109 ? 12.067 -1.805 -12.407 1.00 83.75 109 LEU A C 1
ATOM 860 O O . LEU A 1 109 ? 12.962 -1.516 -13.198 1.00 83.75 109 LEU A O 1
ATOM 864 N N . SER A 1 110 ? 11.806 -3.069 -12.066 1.00 86.12 110 SER A N 1
ATOM 865 C CA . SER A 1 110 ? 12.655 -4.213 -12.434 1.00 86.12 110 SER A CA 1
ATOM 866 C C . SER A 1 110 ? 11.870 -5.438 -12.918 1.00 86.12 110 SER A C 1
ATOM 868 O O . SER A 1 110 ? 12.394 -6.551 -12.935 1.00 86.12 110 SER A O 1
ATOM 870 N N . GLY A 1 111 ? 10.621 -5.242 -13.344 1.00 88.31 111 GLY A N 1
ATOM 871 C CA . GLY A 1 111 ? 9.779 -6.277 -13.943 1.00 88.31 111 GLY A CA 1
ATOM 872 C C . GLY A 1 111 ? 8.849 -7.005 -12.970 1.00 88.31 111 GLY A C 1
ATOM 873 O O . GLY A 1 111 ? 7.978 -7.747 -13.426 1.00 88.31 111 GLY A O 1
ATOM 874 N N . TRP A 1 112 ? 8.988 -6.787 -11.658 1.00 93.31 112 TRP A N 1
ATOM 875 C CA . TRP A 1 112 ? 8.073 -7.326 -10.649 1.00 93.31 112 TRP A CA 1
ATOM 876 C C . TRP A 1 112 ? 7.239 -6.193 -10.048 1.00 93.31 112 TRP A C 1
ATOM 878 O O . TRP A 1 112 ? 7.736 -5.381 -9.273 1.00 93.31 112 TRP A O 1
ATOM 888 N N . ALA A 1 113 ? 5.994 -6.088 -10.507 1.00 93.25 113 ALA A N 1
ATOM 889 C CA . ALA A 1 113 ? 5.118 -4.960 -10.216 1.00 93.25 113 ALA A CA 1
ATOM 890 C C . ALA A 1 113 ? 4.622 -4.964 -8.771 1.00 93.25 113 ALA A C 1
ATOM 892 O O . ALA A 1 113 ? 4.146 -5.988 -8.302 1.00 93.25 113 ALA A O 1
ATOM 893 N N . GLY A 1 114 ? 4.681 -3.819 -8.102 1.00 93.62 114 GLY A N 1
ATOM 894 C CA . GLY A 1 114 ? 4.263 -3.662 -6.708 1.00 93.62 114 GLY A CA 1
ATOM 895 C C . GLY A 1 114 ? 5.354 -3.983 -5.689 1.00 93.62 114 GLY A C 1
ATOM 896 O O . GLY A 1 114 ? 5.078 -3.977 -4.495 1.00 93.62 114 GLY A O 1
ATOM 897 N N . ALA A 1 115 ? 6.574 -4.269 -6.151 1.00 92.50 115 ALA A N 1
ATOM 898 C CA . ALA A 1 115 ? 7.698 -4.648 -5.298 1.00 92.50 115 ALA A CA 1
ATOM 899 C C . ALA A 1 115 ? 8.496 -3.447 -4.764 1.00 92.50 115 ALA A C 1
ATOM 901 O O . ALA A 1 115 ? 9.426 -3.626 -3.974 1.00 92.50 115 ALA A O 1
ATOM 902 N N . CYS A 1 116 ? 8.176 -2.235 -5.218 1.00 88.69 116 CYS A N 1
ATOM 903 C CA . CYS A 1 116 ? 8.873 -1.007 -4.872 1.00 88.69 116 CYS A CA 1
ATOM 904 C C . CYS A 1 116 ? 7.909 -0.002 -4.234 1.00 88.69 116 CYS A C 1
ATOM 906 O O . CYS A 1 116 ? 6.687 -0.046 -4.401 1.00 88.69 116 CYS A O 1
ATOM 908 N N . GLY A 1 117 ? 8.464 0.952 -3.488 1.00 84.31 117 GLY A N 1
ATOM 909 C CA . GLY A 1 117 ? 7.646 1.925 -2.766 1.00 84.31 117 GLY A CA 1
ATOM 910 C C . GLY A 1 117 ? 6.830 2.860 -3.670 1.00 84.31 117 GLY A C 1
ATOM 911 O O . GLY A 1 117 ? 5.863 3.452 -3.190 1.00 84.31 117 GLY A O 1
ATOM 912 N N . HIS A 1 118 ? 7.154 2.973 -4.966 1.00 82.69 118 HIS A N 1
ATOM 913 C CA . HIS A 1 118 ? 6.384 3.780 -5.915 1.00 82.69 118 HIS A CA 1
ATOM 914 C C . HIS A 1 118 ? 5.206 3.013 -6.522 1.00 82.69 118 HIS A C 1
ATOM 916 O O . HIS A 1 118 ? 4.107 3.558 -6.592 1.00 82.69 118 HIS A O 1
ATOM 922 N N . ASP A 1 119 ? 5.409 1.772 -6.966 1.00 87.56 119 ASP A N 1
ATOM 923 C CA . ASP A 1 119 ? 4.403 1.020 -7.717 1.00 87.56 119 ASP A CA 1
ATOM 924 C C . ASP A 1 119 ? 3.431 0.257 -6.813 1.00 87.56 119 ASP A C 1
ATOM 926 O O . ASP A 1 119 ? 2.257 0.145 -7.168 1.00 87.56 119 ASP A O 1
ATOM 930 N N . ALA A 1 120 ? 3.851 -0.170 -5.617 1.00 93.56 120 ALA A N 1
ATOM 931 C CA . ALA A 1 120 ? 2.963 -0.817 -4.650 1.00 93.56 120 ALA A CA 1
ATOM 932 C C . ALA A 1 120 ? 1.734 0.048 -4.289 1.00 93.56 120 ALA A C 1
ATOM 934 O O . ALA A 1 120 ? 0.598 -0.399 -4.490 1.00 93.56 120 ALA A O 1
ATOM 935 N N . PRO A 1 121 ? 1.895 1.306 -3.819 1.00 91.06 121 PRO A N 1
ATOM 936 C CA . PRO A 1 121 ? 0.753 2.172 -3.541 1.00 91.06 121 PRO A CA 1
ATOM 937 C C . PRO A 1 121 ? 0.024 2.637 -4.809 1.00 91.06 121 PRO A C 1
ATOM 939 O O . PRO A 1 121 ? -1.168 2.924 -4.734 1.00 91.06 121 PRO A O 1
ATOM 942 N N . MET A 1 122 ? 0.685 2.698 -5.973 1.00 87.81 122 MET A N 1
ATOM 943 C CA . MET A 1 122 ? 0.016 3.033 -7.238 1.00 87.81 122 MET A CA 1
ATOM 944 C C . MET A 1 122 ? -0.962 1.940 -7.670 1.00 87.81 122 MET A C 1
ATOM 946 O O . MET A 1 122 ? -2.100 2.252 -8.008 1.00 87.81 122 MET A O 1
ATOM 950 N N . ILE A 1 123 ? -0.553 0.670 -7.616 1.00 93.06 123 ILE A N 1
ATOM 951 C CA . ILE A 1 123 ? -1.430 -0.471 -7.917 1.00 93.06 123 ILE A CA 1
ATOM 952 C C . ILE A 1 123 ? -2.553 -0.561 -6.878 1.00 93.06 123 ILE A C 1
ATOM 954 O O . ILE A 1 123 ? -3.709 -0.786 -7.234 1.00 93.06 123 ILE A O 1
ATOM 958 N N . ALA A 1 124 ? -2.253 -0.308 -5.601 1.00 95.50 124 ALA A N 1
ATOM 959 C CA . ALA A 1 124 ? -3.272 -0.249 -4.556 1.00 95.50 124 ALA A CA 1
ATOM 960 C C . ALA A 1 124 ? -4.321 0.853 -4.812 1.00 95.50 124 ALA A C 1
ATOM 962 O O . ALA A 1 124 ? -5.518 0.623 -4.636 1.00 95.50 124 ALA A O 1
ATOM 963 N N . LEU A 1 125 ? -3.887 2.039 -5.253 1.00 91.12 125 LEU A N 1
ATOM 964 C CA . LEU A 1 125 ? -4.774 3.148 -5.603 1.00 91.12 125 LEU A CA 1
ATOM 965 C C . LEU A 1 125 ? -5.595 2.856 -6.870 1.00 91.12 125 LEU A C 1
ATOM 967 O O . LEU A 1 125 ? -6.796 3.117 -6.877 1.00 91.12 125 LEU A O 1
ATOM 971 N N . ASP A 1 126 ? -4.980 2.281 -7.909 1.00 92.25 126 ASP A N 1
ATOM 972 C CA . ASP A 1 126 ? -5.663 1.792 -9.120 1.00 92.25 126 ASP A CA 1
ATOM 973 C C . ASP A 1 126 ? -6.789 0.812 -8.754 1.00 92.25 126 ASP A C 1
ATOM 975 O O . ASP A 1 126 ? -7.929 0.961 -9.202 1.00 92.25 126 ASP A O 1
ATOM 979 N N . ALA A 1 127 ? -6.500 -0.132 -7.856 1.00 95.44 127 ALA A N 1
ATOM 980 C CA . ALA A 1 127 ? -7.474 -1.093 -7.368 1.00 95.44 127 ALA A CA 1
ATOM 981 C C . ALA A 1 127 ? -8.628 -0.432 -6.603 1.00 95.44 127 ALA A C 1
ATOM 983 O O . ALA A 1 127 ? -9.785 -0.718 -6.902 1.00 95.44 127 ALA A O 1
ATOM 984 N N . LEU A 1 128 ? -8.337 0.474 -5.662 1.00 93.00 128 LEU A N 1
ATOM 985 C CA . LEU A 1 128 ? -9.356 1.202 -4.892 1.00 93.00 128 LEU A CA 1
ATOM 986 C C . LEU A 1 128 ? -10.288 2.019 -5.792 1.00 93.00 128 LEU A C 1
ATOM 988 O O . LEU A 1 128 ? -11.508 1.964 -5.637 1.00 93.00 128 LEU A O 1
ATOM 992 N N . LEU A 1 129 ? -9.723 2.758 -6.750 1.00 89.50 129 LEU A N 1
ATOM 993 C CA . LEU A 1 129 ? -10.492 3.579 -7.685 1.00 89.50 129 LEU A CA 1
ATOM 994 C C . LEU A 1 129 ? -11.339 2.720 -8.629 1.00 89.50 129 LEU A C 1
ATOM 996 O O . LEU A 1 129 ? -12.463 3.097 -8.956 1.00 89.50 129 LEU A O 1
ATOM 1000 N N . GLY A 1 130 ? -10.811 1.576 -9.070 1.00 89.50 130 GLY A N 1
ATOM 1001 C CA . GLY A 1 130 ? -11.511 0.659 -9.968 1.00 89.50 130 GLY A CA 1
ATOM 1002 C C . GLY A 1 130 ? -12.605 -0.161 -9.285 1.00 89.50 130 GLY A C 1
ATOM 1003 O O . GLY A 1 130 ? -13.603 -0.485 -9.923 1.00 89.50 130 GLY A O 1
ATOM 1004 N N . ALA A 1 131 ? -12.432 -0.482 -8.003 1.00 94.06 131 ALA A N 1
ATOM 1005 C CA . ALA A 1 131 ? -13.355 -1.317 -7.241 1.00 94.06 131 ALA A CA 1
ATOM 1006 C C . ALA A 1 131 ? -14.565 -0.559 -6.685 1.00 94.06 131 ALA A C 1
ATOM 1008 O O . ALA A 1 131 ? -15.632 -1.144 -6.487 1.00 94.06 131 ALA A O 1
ATOM 1009 N N . GLY A 1 132 ? -14.420 0.739 -6.401 1.00 89.31 132 GLY A N 1
ATOM 1010 C CA . GLY A 1 132 ? -15.449 1.486 -5.683 1.00 89.31 132 GLY A CA 1
ATOM 1011 C C . GLY A 1 132 ? -15.770 0.812 -4.344 1.00 89.31 132 GLY A C 1
ATOM 1012 O O . GLY A 1 132 ? -14.893 0.649 -3.502 1.00 89.31 132 GLY A O 1
ATOM 1013 N N . SER A 1 133 ? -17.024 0.399 -4.144 1.00 92.06 133 SER A N 1
ATOM 1014 C CA . SER A 1 133 ? -17.469 -0.290 -2.923 1.00 92.06 133 SER A CA 1
ATOM 1015 C C . SER A 1 133 ? -17.526 -1.822 -3.037 1.00 92.06 133 SER A C 1
ATOM 1017 O O . SER A 1 133 ? -18.142 -2.460 -2.184 1.00 92.06 133 SER A O 1
ATOM 1019 N N . ASP A 1 134 ? -16.959 -2.416 -4.089 1.00 97.06 134 ASP A N 1
ATOM 1020 C CA . ASP A 1 134 ? -16.982 -3.863 -4.325 1.00 97.06 134 ASP A CA 1
ATOM 1021 C C . ASP A 1 134 ? -15.690 -4.531 -3.818 1.00 97.06 134 ASP A C 1
ATOM 1023 O O . ASP A 1 134 ? -14.602 -4.342 -4.364 1.00 97.06 134 ASP A O 1
ATOM 1027 N N . TRP A 1 135 ? -15.809 -5.319 -2.745 1.00 97.62 135 TRP A N 1
ATOM 1028 C CA . TRP A 1 135 ? -14.677 -6.031 -2.146 1.00 97.62 135 TRP A CA 1
ATOM 1029 C C . TRP A 1 135 ? -14.076 -7.094 -3.076 1.00 97.62 135 TRP A C 1
ATOM 1031 O O . TRP A 1 135 ? -12.858 -7.277 -3.089 1.00 97.62 135 TRP A O 1
ATOM 1041 N N . GLU A 1 136 ? -14.898 -7.812 -3.844 1.00 98.00 136 GLU A N 1
ATOM 1042 C CA . GLU A 1 136 ? -14.400 -8.849 -4.752 1.00 98.00 136 GLU A CA 1
ATOM 1043 C C . GLU A 1 136 ? -13.609 -8.220 -5.900 1.00 98.00 136 GLU A C 1
ATOM 1045 O O . GLU A 1 136 ? -12.526 -8.706 -6.237 1.00 98.00 136 GLU A O 1
ATOM 1050 N N . GLU A 1 137 ? -14.086 -7.091 -6.428 1.00 97.69 137 GLU A N 1
ATOM 1051 C CA . GLU A 1 137 ? -13.368 -6.327 -7.451 1.00 97.69 137 GLU A CA 1
ATOM 1052 C C . GLU A 1 137 ? -12.059 -5.732 -6.907 1.00 97.69 137 GLU A C 1
ATOM 1054 O O . GLU A 1 137 ? -11.033 -5.781 -7.592 1.00 97.69 137 GLU A O 1
ATOM 1059 N N . LEU A 1 138 ? -12.042 -5.244 -5.658 1.00 98.19 138 LEU A N 1
ATOM 1060 C CA . LEU A 1 138 ? -10.812 -4.781 -5.004 1.00 98.19 138 LEU A CA 1
ATOM 1061 C C . LEU A 1 138 ? -9.773 -5.899 -4.943 1.00 98.19 138 LEU A C 1
ATOM 1063 O O . LEU A 1 138 ? -8.631 -5.699 -5.353 1.00 98.19 138 LEU A O 1
ATOM 1067 N N . MET A 1 139 ? -10.165 -7.082 -4.466 1.00 98.50 139 MET A N 1
ATOM 1068 C CA . MET A 1 139 ? -9.256 -8.223 -4.355 1.00 98.50 139 MET A CA 1
ATOM 1069 C C . MET A 1 139 ? -8.806 -8.724 -5.732 1.00 98.50 139 MET A C 1
ATOM 1071 O O . MET A 1 139 ? -7.627 -9.026 -5.912 1.00 98.50 139 MET A O 1
ATOM 1075 N N . SER A 1 140 ? -9.700 -8.726 -6.727 1.00 98.25 140 SER A N 1
ATOM 1076 C CA . SER A 1 140 ? -9.370 -9.045 -8.124 1.00 98.25 140 SER A CA 1
ATOM 1077 C C . SER A 1 140 ? -8.279 -8.140 -8.696 1.00 98.25 140 SER A C 1
ATOM 1079 O O . SER A 1 140 ? -7.455 -8.588 -9.496 1.00 98.25 140 SER A O 1
ATOM 1081 N N . ARG A 1 141 ? -8.266 -6.861 -8.315 1.00 97.75 141 ARG A N 1
ATOM 1082 C CA . ARG A 1 141 ? -7.294 -5.875 -8.802 1.00 97.75 141 ARG A CA 1
ATOM 1083 C C . ARG A 1 141 ? -6.019 -5.845 -7.976 1.00 97.75 141 ARG A C 1
ATOM 1085 O O . ARG A 1 141 ? -4.950 -5.907 -8.561 1.00 97.75 141 ARG A O 1
ATOM 1092 N N . ALA A 1 142 ? -6.131 -5.757 -6.652 1.00 97.06 142 ALA A N 1
ATOM 1093 C CA . ALA A 1 142 ? -4.998 -5.538 -5.757 1.00 97.06 142 ALA A CA 1
ATOM 1094 C C . ALA A 1 142 ? -4.273 -6.825 -5.357 1.00 97.06 142 ALA A C 1
ATOM 1096 O O . ALA A 1 142 ? -3.069 -6.792 -5.184 1.00 97.06 142 ALA A O 1
ATOM 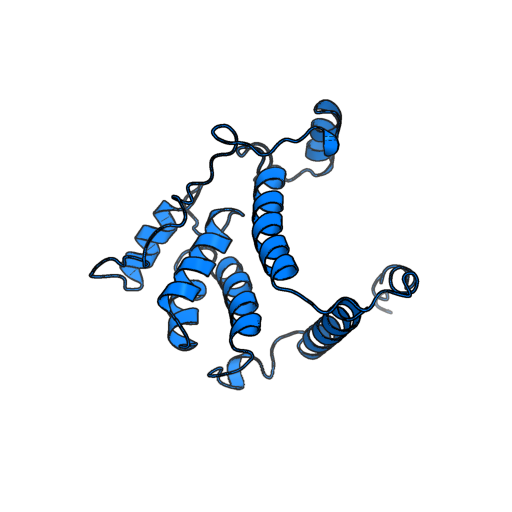1097 N N . ALA A 1 143 ? -4.983 -7.941 -5.169 1.00 97.88 143 ALA A N 1
ATOM 1098 C CA . ALA A 1 143 ? -4.412 -9.146 -4.559 1.00 97.88 143 ALA A CA 1
ATOM 1099 C C . ALA A 1 143 ? -4.220 -10.309 -5.539 1.00 97.88 143 ALA A C 1
ATOM 1101 O O . ALA A 1 143 ? -3.454 -11.227 -5.260 1.00 97.88 143 ALA A O 1
ATOM 1102 N N . PHE A 1 144 ? -4.934 -10.313 -6.666 1.00 98.19 144 PHE A N 1
ATOM 1103 C CA . PHE A 1 144 ? -4.935 -11.423 -7.623 1.00 98.19 144 PHE A CA 1
ATOM 1104 C C . PHE A 1 144 ? -4.297 -11.008 -8.956 1.00 98.19 144 PHE A C 1
ATOM 1106 O O . PHE A 1 144 ? -4.951 -10.996 -9.998 1.00 98.19 144 PHE A O 1
ATOM 1113 N N . HIS A 1 145 ? -3.007 -10.667 -8.911 1.00 98.19 145 HIS A N 1
ATOM 1114 C CA . HIS A 1 145 ? -2.198 -10.268 -10.069 1.00 98.19 145 HIS A CA 1
ATOM 1115 C C . HIS A 1 145 ? -0.798 -10.903 -10.032 1.00 98.19 145 HIS A C 1
ATOM 1117 O O . HIS A 1 145 ? -0.349 -11.352 -8.979 1.00 98.19 145 HIS A O 1
ATOM 1123 N N . GLY A 1 146 ? -0.066 -10.898 -11.149 1.00 97.31 146 GLY A N 1
ATOM 1124 C CA . GLY A 1 146 ? 1.243 -11.561 -11.286 1.00 97.31 146 GLY A CA 1
ATOM 1125 C C . GLY A 1 146 ? 2.446 -10.865 -10.622 1.00 97.31 146 GLY A C 1
ATOM 1126 O O . GLY A 1 146 ? 3.555 -11.397 -10.654 1.00 97.31 146 GLY A O 1
ATOM 1127 N N . GLY A 1 147 ? 2.254 -9.665 -10.068 1.00 96.88 147 GLY A N 1
ATOM 1128 C CA . GLY A 1 147 ? 3.265 -8.902 -9.321 1.00 96.88 147 GLY A CA 1
ATOM 1129 C C . GLY A 1 147 ? 3.471 -9.331 -7.857 1.00 96.88 147 GLY A C 1
ATOM 1130 O O . GLY A 1 147 ? 3.168 -10.457 -7.473 1.00 96.88 147 GLY A O 1
ATOM 1131 N N . ASP A 1 148 ? 3.992 -8.416 -7.043 1.00 97.81 148 ASP A N 1
ATOM 1132 C CA . ASP A 1 148 ? 4.111 -8.507 -5.583 1.00 97.81 148 ASP A CA 1
ATOM 1133 C C . ASP A 1 148 ? 2.754 -8.198 -4.929 1.00 97.81 148 ASP A C 1
ATOM 1135 O O . ASP A 1 148 ? 2.459 -7.087 -4.481 1.00 97.81 148 ASP A O 1
ATOM 1139 N N . SER A 1 149 ? 1.856 -9.176 -5.025 1.00 97.44 149 SER A N 1
ATOM 1140 C CA . SER A 1 149 ? 0.423 -9.002 -4.779 1.00 97.44 149 SER A CA 1
ATOM 1141 C C . SER A 1 149 ? 0.028 -8.841 -3.315 1.00 97.44 149 SER A C 1
ATOM 1143 O O . SER A 1 149 ? -1.005 -8.249 -3.020 1.00 97.44 149 SER A O 1
ATOM 1145 N N . ASP A 1 150 ? 0.795 -9.378 -2.369 1.00 97.62 150 ASP A N 1
ATOM 1146 C CA . ASP A 1 150 ? 0.510 -9.195 -0.945 1.00 97.62 150 ASP A CA 1
ATOM 1147 C C . ASP A 1 150 ? 0.901 -7.791 -0.465 1.00 97.62 150 ASP A C 1
ATOM 1149 O O . ASP A 1 150 ? 0.155 -7.196 0.320 1.00 97.62 150 ASP A O 1
ATOM 1153 N N . SER A 1 151 ? 1.986 -7.219 -0.999 1.00 97.31 151 SER A N 1
ATOM 1154 C CA . SER A 1 151 ? 2.395 -5.828 -0.755 1.00 97.31 151 SER A CA 1
ATOM 1155 C C . SER A 1 151 ? 1.362 -4.812 -1.255 1.00 97.31 151 SER A C 1
ATOM 1157 O O . SER A 1 151 ? 0.992 -3.879 -0.538 1.00 97.31 151 SER A O 1
ATOM 1159 N N . THR A 1 152 ?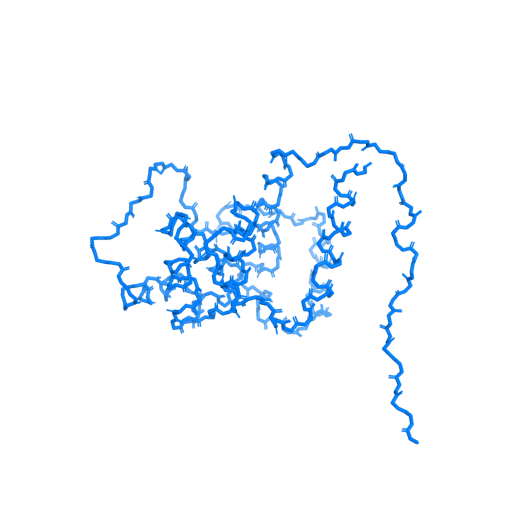 0.834 -4.992 -2.464 1.00 97.50 152 THR A N 1
ATOM 1160 C CA . THR A 1 152 ? -0.225 -4.128 -3.013 1.00 97.50 152 THR A CA 1
ATOM 1161 C C . THR A 1 152 ? -1.548 -4.329 -2.270 1.00 97.50 152 THR A C 1
ATOM 1163 O O . THR A 1 152 ? -2.203 -3.351 -1.888 1.00 97.50 152 THR A O 1
ATOM 1166 N N . ALA A 1 153 ? -1.925 -5.580 -1.981 1.00 97.94 153 ALA A N 1
ATOM 1167 C CA . ALA A 1 153 ? -3.153 -5.905 -1.262 1.00 97.94 153 ALA A CA 1
ATOM 1168 C C . ALA A 1 153 ? -3.180 -5.340 0.158 1.00 97.94 153 ALA A C 1
ATOM 1170 O O . ALA A 1 153 ? -4.219 -4.823 0.571 1.00 97.94 153 ALA A O 1
ATOM 1171 N N . VAL A 1 154 ? -2.078 -5.398 0.916 1.00 98.06 154 VAL A N 1
ATOM 1172 C CA . VAL A 1 154 ? -2.068 -4.883 2.296 1.00 98.06 154 VAL A CA 1
ATOM 1173 C C . VAL A 1 154 ? -2.287 -3.369 2.334 1.00 98.06 154 VAL A C 1
ATOM 1175 O O . VAL A 1 154 ? -3.020 -2.883 3.198 1.00 98.06 154 VAL A O 1
ATOM 1178 N N . ILE A 1 155 ? -1.737 -2.627 1.366 1.00 96.88 155 ILE A N 1
ATOM 1179 C CA . ILE A 1 155 ? -1.960 -1.181 1.233 1.00 96.88 155 ILE A CA 1
ATOM 1180 C C . ILE A 1 155 ? -3.424 -0.918 0.854 1.00 96.88 155 ILE A C 1
ATOM 1182 O O . ILE A 1 155 ? -4.115 -0.169 1.549 1.00 96.88 155 ILE A O 1
ATOM 1186 N N . ALA A 1 156 ? -3.920 -1.580 -0.196 1.00 96.62 156 ALA A N 1
ATOM 1187 C CA . ALA A 1 156 ? -5.281 -1.394 -0.696 1.00 96.62 156 ALA A CA 1
ATOM 1188 C C . ALA A 1 156 ? -6.339 -1.736 0.363 1.00 96.62 156 ALA A C 1
ATOM 1190 O O . ALA A 1 156 ? -7.249 -0.948 0.611 1.00 96.62 156 ALA A O 1
ATOM 1191 N N . CYS A 1 157 ? -6.193 -2.873 1.048 1.00 97.88 157 CYS A N 1
ATOM 1192 C CA . CYS A 1 157 ? -7.124 -3.323 2.082 1.00 97.88 157 CYS A CA 1
ATOM 1193 C C . CYS A 1 157 ? -7.100 -2.422 3.322 1.00 97.88 157 CYS A C 1
ATOM 1195 O O . CYS A 1 157 ? -8.141 -2.229 3.948 1.00 97.88 157 CYS A O 1
ATOM 1197 N N . CYS A 1 158 ? -5.943 -1.853 3.681 1.00 96.69 158 CYS A N 1
ATOM 1198 C CA . CYS A 1 158 ? -5.847 -0.887 4.775 1.00 96.69 158 CYS A CA 1
ATOM 1199 C C . CYS A 1 158 ? -6.658 0.379 4.458 1.00 96.69 158 CYS A C 1
ATOM 1201 O O . CYS A 1 158 ? -7.522 0.778 5.242 1.00 96.69 158 CYS A O 1
ATOM 1203 N N . CYS A 1 159 ? -6.452 0.961 3.273 1.00 94.50 159 CYS A N 1
ATOM 1204 C CA . CYS A 1 159 ? -7.230 2.104 2.794 1.00 94.50 159 CYS A CA 1
ATOM 1205 C C . CYS A 1 159 ? -8.723 1.773 2.664 1.00 94.50 159 CYS A C 1
ATOM 1207 O O . CYS A 1 159 ? -9.574 2.565 3.061 1.00 94.50 159 CYS A O 1
ATOM 1209 N N . TRP A 1 160 ? -9.055 0.586 2.162 1.00 95.44 160 TRP A N 1
ATOM 1210 C CA . TRP A 1 160 ? -10.438 0.147 2.042 1.00 95.44 160 TRP A CA 1
ATOM 1211 C C . TRP A 1 160 ? -11.120 0.004 3.406 1.00 95.44 160 TRP A C 1
ATOM 1213 O O . TRP A 1 160 ? -12.233 0.489 3.585 1.00 95.44 160 TRP A O 1
ATOM 1223 N N . GLY A 1 161 ? -10.438 -0.569 4.402 1.00 95.50 161 GLY A N 1
ATOM 1224 C CA . GLY A 1 161 ? -10.951 -0.671 5.769 1.00 95.50 161 GLY A CA 1
ATOM 1225 C C . GLY A 1 161 ? -11.198 0.691 6.422 1.00 95.50 161 GLY A C 1
ATOM 1226 O O . GLY A 1 161 ? -12.167 0.849 7.162 1.00 95.50 161 GLY A O 1
ATOM 1227 N N . VAL A 1 162 ? -10.374 1.695 6.113 1.00 91.81 162 VAL A N 1
ATOM 1228 C CA . VAL A 1 162 ? -10.597 3.089 6.531 1.00 91.81 162 VAL A CA 1
ATOM 1229 C C . VAL A 1 162 ? -11.860 3.679 5.891 1.00 91.81 162 VAL A C 1
ATOM 1231 O O . VAL A 1 162 ? -12.620 4.365 6.570 1.00 91.81 162 VAL A O 1
ATOM 1234 N N . LEU A 1 163 ? -12.098 3.413 4.604 1.00 89.81 163 LEU A N 1
ATOM 1235 C CA . LEU A 1 163 ? -13.210 3.993 3.840 1.00 89.81 163 LEU A CA 1
ATOM 1236 C C . LEU A 1 163 ? -14.551 3.269 4.056 1.00 89.81 163 LEU A C 1
ATOM 1238 O O . LEU A 1 163 ? -15.602 3.906 4.069 1.00 89.81 163 LEU A O 1
ATOM 1242 N N . HIS A 1 164 ? -14.523 1.946 4.219 1.00 92.31 164 HIS A N 1
ATOM 1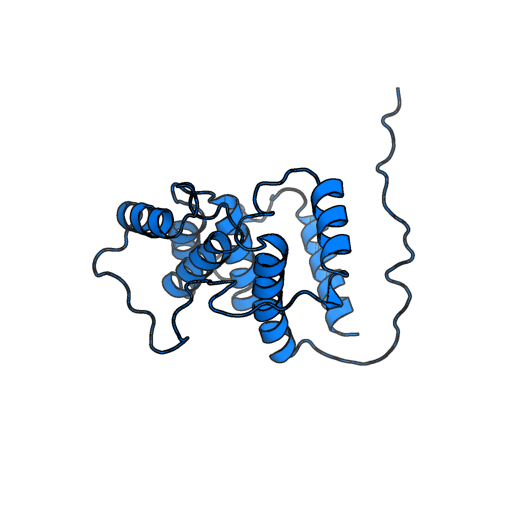243 C CA . HIS A 1 164 ? -15.706 1.076 4.171 1.00 92.31 164 HIS A CA 1
ATOM 1244 C C . HIS A 1 164 ? -15.860 0.167 5.401 1.00 92.31 164 HIS A C 1
ATOM 1246 O O . HIS A 1 164 ? -16.867 -0.534 5.543 1.00 92.31 164 HIS A O 1
ATOM 1252 N N . GLY A 1 165 ? -14.885 0.142 6.313 1.00 95.56 165 GLY A N 1
ATOM 1253 C CA . GLY A 1 165 ? -14.875 -0.807 7.425 1.00 95.56 165 GLY A CA 1
ATOM 1254 C C . GLY A 1 165 ? -14.864 -2.257 6.930 1.00 95.56 165 GLY A C 1
ATOM 1255 O O . GLY A 1 165 ? -14.048 -2.635 6.099 1.00 95.56 165 GLY A O 1
ATOM 1256 N N . PHE A 1 166 ? -15.783 -3.079 7.447 1.00 96.69 166 PHE A N 1
ATOM 1257 C CA . PHE A 1 166 ? -15.976 -4.472 7.007 1.00 96.69 166 PHE A CA 1
ATOM 1258 C C . PHE A 1 166 ? -17.144 -4.635 6.017 1.00 96.69 166 PHE A C 1
ATOM 1260 O O . PHE A 1 166 ? -17.614 -5.754 5.797 1.00 96.69 166 PHE A O 1
ATOM 1267 N N . GLN A 1 167 ? -17.676 -3.542 5.462 1.00 94.50 167 GLN A N 1
ATOM 1268 C CA . GLN A 1 167 ? -18.843 -3.601 4.586 1.00 94.50 167 GLN A CA 1
ATOM 1269 C C . GLN A 1 167 ? -18.541 -4.433 3.337 1.00 94.50 167 GLN A C 1
ATOM 1271 O O . GLN A 1 167 ? -17.620 -4.132 2.594 1.00 94.50 167 GLN A O 1
ATOM 1276 N N . GLY A 1 168 ? -19.326 -5.484 3.096 1.00 94.44 168 GLY A N 1
ATOM 1277 C CA . GLY A 1 168 ? -19.135 -6.351 1.932 1.00 94.44 168 GLY A CA 1
ATOM 1278 C C . GLY A 1 168 ? -18.003 -7.378 2.058 1.00 94.44 168 GLY A C 1
ATOM 1279 O O . GLY A 1 168 ? -17.877 -8.199 1.156 1.00 94.44 168 GLY A O 1
ATOM 1280 N N . VAL A 1 169 ? -17.230 -7.422 3.161 1.00 97.94 169 VAL A N 1
ATOM 1281 C CA . VAL A 1 169 ? -16.246 -8.508 3.359 1.00 97.94 169 VAL A CA 1
ATOM 1282 C C . VAL A 1 169 ? -16.949 -9.791 3.789 1.00 97.94 169 VAL A C 1
ATOM 1284 O O . VAL A 1 169 ? -17.597 -9.812 4.845 1.00 97.94 169 VAL A O 1
ATOM 1287 N N . PRO A 1 170 ? -16.733 -10.918 3.094 1.00 97.94 170 PRO A N 1
ATOM 1288 C CA . PRO A 1 170 ? -17.083 -12.223 3.628 1.00 97.94 170 PRO A CA 1
ATOM 1289 C C . PRO A 1 170 ? -16.389 -12.472 4.972 1.00 97.94 170 PRO A C 1
ATOM 1291 O O . PRO A 1 170 ? -15.166 -12.393 5.087 1.00 97.94 170 PRO A O 1
ATOM 1294 N N . LYS A 1 171 ? -17.157 -12.851 6.002 1.00 96.94 171 LYS A N 1
ATOM 1295 C CA . LYS A 1 171 ? -16.626 -13.109 7.355 1.00 96.94 171 LYS A CA 1
ATOM 1296 C C . LYS A 1 171 ? -15.438 -14.081 7.356 1.00 96.94 171 LYS A C 1
ATOM 1298 O O . LYS A 1 171 ? -14.524 -13.921 8.159 1.00 96.94 171 LYS A O 1
ATOM 1303 N N . GLY A 1 172 ? -15.447 -15.060 6.448 1.00 97.25 172 GLY A N 1
ATOM 1304 C CA . GLY A 1 172 ? -14.370 -16.040 6.278 1.00 97.25 172 GLY A CA 1
ATOM 1305 C C . GLY A 1 172 ? -13.002 -15.434 5.946 1.00 97.25 172 GLY A C 1
ATOM 1306 O O . GLY A 1 172 ? -11.994 -16.008 6.340 1.00 97.25 172 GLY A O 1
ATOM 1307 N N . ASN A 1 173 ? -12.954 -14.258 5.315 1.00 96.62 173 ASN A N 1
ATOM 1308 C CA . ASN A 1 173 ? -11.701 -13.646 4.864 1.00 96.62 173 ASN A CA 1
ATOM 1309 C C . ASN A 1 173 ? -10.864 -13.075 6.016 1.00 96.62 173 ASN A C 1
ATOM 1311 O O . ASN A 1 173 ? -9.652 -12.957 5.888 1.00 96.62 173 ASN A O 1
ATOM 1315 N N . TYR A 1 174 ? -11.492 -12.713 7.139 1.00 95.62 174 TYR A N 1
ATOM 1316 C CA . TYR A 1 174 ? -10.800 -12.051 8.251 1.00 95.62 174 TYR A CA 1
ATOM 1317 C C . TYR A 1 174 ? -11.032 -12.717 9.606 1.00 95.62 174 TYR A C 1
ATOM 1319 O O . TYR A 1 174 ? -10.337 -12.397 10.570 1.00 95.62 174 TYR A O 1
ATOM 1327 N N . CYS A 1 175 ? -11.999 -13.635 9.736 1.00 95.44 175 CYS A N 1
ATOM 1328 C CA . CYS A 1 175 ? -12.391 -14.113 11.059 1.00 95.44 175 CYS A CA 1
ATOM 1329 C C . CYS A 1 175 ? -11.287 -14.886 11.795 1.00 95.44 175 CYS A C 1
ATOM 1331 O O . CYS A 1 175 ? -11.224 -14.804 13.023 1.00 95.44 175 CYS A O 1
ATOM 1333 N N . ASN A 1 176 ? -10.420 -15.571 11.050 1.00 96.38 176 ASN A N 1
ATOM 1334 C CA . ASN A 1 176 ? -9.346 -16.418 11.568 1.00 96.38 176 ASN A CA 1
ATOM 1335 C C . ASN A 1 176 ? -7.963 -15.979 11.061 1.00 96.38 176 ASN A C 1
ATOM 1337 O O . ASN A 1 176 ? -7.041 -16.791 11.039 1.00 96.38 176 ASN A O 1
ATOM 1341 N N . VAL A 1 177 ? -7.819 -14.719 10.628 1.00 95.69 177 VAL A N 1
ATOM 1342 C CA . VAL A 1 177 ? -6.521 -14.201 10.178 1.00 95.69 177 VAL A CA 1
ATOM 1343 C C . VAL A 1 177 ? -5.488 -14.307 11.304 1.00 95.69 177 VAL A C 1
ATOM 1345 O O . VAL A 1 177 ? -5.806 -14.113 12.485 1.00 95.69 177 VAL A O 1
ATOM 1348 N N . GLU A 1 178 ? -4.248 -14.637 10.950 1.00 96.06 178 GLU A N 1
ATOM 1349 C CA . GLU A 1 178 ? -3.157 -14.721 11.916 1.00 96.06 178 GLU A CA 1
ATOM 1350 C C . GLU A 1 178 ? -3.036 -13.402 12.697 1.00 96.06 178 GLU A C 1
ATOM 1352 O O . GLU A 1 178 ? -3.225 -12.310 12.162 1.00 96.06 178 GLU A O 1
ATOM 1357 N N . TYR A 1 179 ? -2.776 -13.497 14.002 1.00 96.81 179 TYR A N 1
ATOM 1358 C CA . TYR A 1 179 ? -2.674 -12.346 14.905 1.00 96.81 179 TYR A CA 1
ATOM 1359 C C . TYR A 1 179 ? -3.907 -11.433 14.986 1.00 96.81 179 TYR A C 1
ATOM 1361 O O . TYR A 1 179 ? -3.785 -10.341 15.544 1.00 96.81 179 TYR A O 1
ATOM 1369 N N . ARG A 1 180 ? -5.098 -11.865 14.544 1.00 95.44 180 ARG A N 1
ATOM 1370 C CA . ARG A 1 180 ? -6.331 -11.054 14.563 1.00 95.44 180 ARG A CA 1
ATOM 1371 C C . ARG A 1 180 ? -6.522 -10.235 15.840 1.00 95.44 180 ARG A C 1
ATOM 1373 O O . ARG A 1 180 ? -6.719 -9.027 15.779 1.00 95.44 180 ARG A O 1
ATOM 1380 N N . HIS A 1 181 ? -6.427 -10.875 17.005 1.00 96.25 181 HIS A N 1
ATOM 1381 C CA . HIS A 1 181 ? -6.621 -10.187 18.282 1.00 96.25 181 HIS A CA 1
ATOM 1382 C C . HIS A 1 181 ? -5.583 -9.078 18.530 1.00 96.25 181 HIS A C 1
ATOM 1384 O O . HIS A 1 181 ? -5.920 -8.017 19.052 1.00 96.25 181 HIS A O 1
ATOM 1390 N N . ARG A 1 182 ? -4.324 -9.295 18.126 1.00 97.75 182 ARG A N 1
ATOM 1391 C CA . ARG A 1 182 ? -3.259 -8.286 18.237 1.00 97.75 182 ARG A CA 1
ATOM 1392 C C . ARG A 1 182 ? -3.513 -7.121 17.284 1.00 97.75 182 ARG A C 1
ATOM 1394 O O . ARG A 1 182 ? -3.354 -5.982 17.704 1.00 97.75 182 ARG A O 1
ATOM 1401 N N . LEU A 1 183 ? -3.951 -7.396 16.053 1.00 97.44 183 LEU A N 1
ATOM 1402 C CA . LEU A 1 183 ? -4.328 -6.363 15.082 1.00 97.44 183 LEU A CA 1
ATOM 1403 C C . LEU A 1 183 ? -5.478 -5.495 15.615 1.00 97.44 183 LEU A C 1
ATOM 1405 O O . LEU A 1 183 ? -5.366 -4.273 15.630 1.00 97.44 183 LEU A O 1
ATOM 1409 N N . GLU A 1 184 ? -6.539 -6.115 16.140 1.00 96.62 184 GLU A N 1
ATOM 1410 C CA . GLU A 1 184 ? -7.673 -5.402 16.746 1.00 96.62 184 GLU A CA 1
ATOM 1411 C C . GLU A 1 184 ? -7.248 -4.560 17.963 1.00 96.62 184 GLU A C 1
ATOM 1413 O O . GLU A 1 184 ? -7.733 -3.442 18.143 1.00 96.62 184 GLU A O 1
ATOM 1418 N N . LEU A 1 185 ? -6.339 -5.071 18.802 1.00 97.06 185 LEU A N 1
ATOM 1419 C CA . LEU A 1 185 ? -5.810 -4.329 19.948 1.00 97.06 185 LEU A CA 1
ATOM 1420 C C . LEU A 1 185 ? -4.977 -3.120 19.505 1.00 97.06 185 LEU A C 1
ATOM 1422 O O . LEU A 1 185 ? -5.194 -2.021 20.015 1.00 97.06 185 LEU A O 1
ATOM 1426 N N . CYS A 1 186 ? -4.070 -3.301 18.543 1.00 97.00 186 CYS A N 1
ATOM 1427 C CA . CYS A 1 186 ? -3.278 -2.210 17.980 1.00 97.00 186 CYS A CA 1
ATOM 1428 C C . CYS A 1 186 ? -4.175 -1.143 17.344 1.00 97.00 186 CYS A C 1
ATOM 1430 O O . CYS A 1 186 ? -3.975 0.039 17.608 1.00 97.00 186 CYS A O 1
ATOM 1432 N N . ALA A 1 187 ? -5.200 -1.540 16.584 1.00 94.75 187 ALA A N 1
ATOM 1433 C CA . ALA A 1 187 ? -6.159 -0.610 15.989 1.00 94.75 187 ALA A CA 1
ATOM 1434 C C . ALA A 1 187 ? -6.894 0.217 17.057 1.00 94.75 187 ALA A C 1
ATOM 1436 O O . ALA A 1 187 ? -6.971 1.437 16.944 1.00 94.75 187 ALA A O 1
ATOM 1437 N N . LYS A 1 188 ? -7.365 -0.419 18.140 1.00 93.88 188 LYS A N 1
ATOM 1438 C CA . LYS A 1 188 ? -7.999 0.284 19.271 1.00 93.88 188 LYS A CA 1
ATOM 1439 C C . LYS A 1 188 ? -7.041 1.256 19.957 1.00 93.88 188 LYS A C 1
ATOM 1441 O O . LYS A 1 188 ? -7.449 2.354 20.310 1.00 93.88 188 LYS A O 1
ATOM 1446 N N . GLN A 1 189 ? -5.780 0.870 20.145 1.00 94.75 189 GLN A N 1
ATOM 1447 C CA . GLN A 1 189 ? -4.768 1.736 20.753 1.00 94.75 189 GLN A CA 1
ATOM 1448 C C . GLN A 1 189 ? -4.443 2.938 19.864 1.00 94.75 189 GLN A C 1
ATOM 1450 O O . GLN A 1 189 ? -4.435 4.060 20.361 1.00 94.75 189 GLN A O 1
ATOM 1455 N N . LEU A 1 190 ? -4.232 2.718 18.563 1.00 91.50 190 LEU A N 1
ATOM 1456 C CA . LEU A 1 190 ? -4.023 3.788 17.585 1.00 91.50 190 LEU A CA 1
ATOM 1457 C C . LEU A 1 190 ? -5.222 4.734 17.536 1.00 91.50 190 LEU A C 1
ATOM 1459 O O . LEU A 1 190 ? -5.031 5.945 17.579 1.00 91.50 190 LEU A O 1
ATOM 1463 N N . TYR A 1 191 ? -6.445 4.196 17.528 1.00 88.62 191 TYR A N 1
ATOM 1464 C CA . TYR A 1 191 ? -7.659 5.001 17.611 1.00 88.62 191 TYR A CA 1
ATOM 1465 C C . TYR A 1 191 ? -7.660 5.851 18.882 1.00 88.62 191 TYR A C 1
ATOM 1467 O O . TYR A 1 191 ? -7.755 7.065 18.777 1.00 88.62 191 TYR A O 1
ATOM 1475 N N . THR A 1 192 ? -7.456 5.265 20.065 1.00 89.62 192 THR A N 1
ATOM 1476 C CA . THR A 1 192 ? -7.401 6.022 21.327 1.00 89.62 192 THR A CA 1
ATOM 1477 C C . THR A 1 192 ? -6.343 7.124 21.302 1.00 89.62 192 THR A C 1
ATOM 1479 O O . THR A 1 192 ? -6.628 8.236 21.727 1.00 89.62 192 THR A O 1
ATOM 1482 N N . LEU A 1 193 ? -5.142 6.844 20.786 1.00 85.12 193 LEU A N 1
ATOM 1483 C CA . LEU A 1 193 ? -4.068 7.836 20.646 1.00 85.12 193 LEU A CA 1
ATOM 1484 C C . LEU A 1 193 ? -4.439 8.967 19.684 1.00 85.12 193 LEU A C 1
ATOM 1486 O O . LEU A 1 193 ? -4.022 10.098 19.884 1.00 85.12 193 LEU A O 1
ATOM 1490 N N . SER A 1 194 ? -5.229 8.664 18.657 1.00 83.06 194 SER A N 1
ATOM 1491 C CA . SER A 1 194 ? -5.711 9.643 17.683 1.00 83.06 194 SER A CA 1
ATOM 1492 C C . SER A 1 194 ? -6.836 10.550 18.199 1.00 83.06 194 SER A C 1
ATOM 1494 O O . SER A 1 194 ? -7.315 11.389 17.448 1.00 83.06 194 SER A O 1
ATOM 1496 N N . GLN A 1 195 ? -7.298 10.342 19.437 1.00 78.06 195 GLN A N 1
ATOM 1497 C CA . GLN A 1 195 ? -8.297 11.181 20.110 1.00 78.06 195 GLN A CA 1
ATOM 1498 C C . GLN A 1 195 ? -7.695 11.981 21.288 1.00 78.06 195 GLN A C 1
ATOM 1500 O O . GLN A 1 195 ? -8.444 12.594 22.046 1.00 78.06 195 GLN A O 1
ATOM 1505 N N . GLN A 1 196 ? -6.374 11.913 21.508 1.00 68.75 196 GLN A N 1
ATOM 1506 C CA . GLN A 1 196 ? -5.661 12.550 22.633 1.00 68.75 196 GLN A CA 1
ATOM 1507 C C . GLN A 1 196 ? -5.046 13.895 22.271 1.00 68.75 196 GLN A C 1
ATOM 1509 O O . GLN A 1 196 ? -4.918 14.705 23.226 1.00 68.75 196 GLN A O 1
#

pLDDT: mean 83.28, std 17.19, range [36.91, 98.5]

Foldseek 3Di:
DDDDDDPDDDPPPPPDDDDDQAADDPVNVVCVVVVLVVCQQLCCQLVPRFPPPDPVVVVVVCVVCVHPVNDDDDPPRRDQPPPDPDDQDDDDPDDAQVNLQVVQLVNDPPRAGLSGSRRLCVQLVVLCSQQPLAPVSSCRRQQVHRHPRVSNSVNNVVVNCVVPNCPNPDCVVLVPPPCNVVVVVVVVVVNVVSRD

Sequence (196 aa):
DSLPAPLFVKTGFWERRATMDRSVTEEHYIAAMVLSGVGDAVGYKRGEWEFNKSGPSIHKELQKLGGLKNIKVQLPEWPRGISNGEGPVIWPSTYGPAERDKVYHSFSLSGWAGACGHDAPMIALDALLGAGSDWEELMSRAAFHGGDSDSTAVIACCCWGVLHGFQGVPKGNYCNVEYRHRLELCAKQLYTLSQQ

InterPro domains:
  IPR005502 ADP-ribosylation/Crystallin J1 [PF03747] (101-171)
  IPR036705 ADP-ribosylation/Crystallin J1 superfamily [G3DSA:1.10.4080.10] (19-76)
  IPR036705 ADP-ribosylation/Crystallin J1 superfamily [G3DSA:1.10.4080.10] (77-196)
  IPR036705 ADP-ribosylation/Crystallin J1 superfamily [SSF101478] (98-195)
  IPR050792 ADP-ribosylglycohydrolase-like [PTHR16222] (92-195)

Secondary structure (DSSP, 8-state):
-PPPPP----TTSTT----------HHHHHHHHHHHHHHHHHHHGGGTTTT---HHHHHHHHHHTT-GGG----TTTS------S-SSPPPPS--SHHHHHHHHHHH-SSSSTT-STTHHHHHHHHHHHHHTT-HHHHHHHHTSSSSSHHHHHHHHHHHHHHHHTTTT--GGGTTT-TTHHHHHHHHHHHHHHTT-

Organism: NCBI:txid451742

Radius of gyration: 19.85 Å; chains: 1; bounding box: 47×45×52 Å